Protein AF-A0AAJ0DD98-F1 (afdb_monomer_lite)

Organism: NCBI:txid702011

Secondary structure (DSSP, 8-state):
-------------------------------PPP--PPPEE-HHHHHHHHS---SSS------TTS--SEE-BTTBTTS--EEEE-TTT-TTHHHH-EEEESSSGGGSTT---THHHHHHHTTS-HHHHHHHHHHTTSS-SSS-----------SSPPP-PPPEEEEEEEEETTTEEEEEEEEEEEEEEEEEEPTT-HHHHHHHHHHHHHGGGGS------TTS---S-S-EEEEEEEE-HHHHHHH-S--PPPPP----------------------------------------

pLDDT: mean 70.61, std 20.69, range [29.28, 97.62]

Radius of gyration: 26.73 Å; chains: 1; bounding box: 67×70×88 Å

Sequence (296 aa):
MPRLKGKQRTNQSKKTTSDSNKEISGASEPAPPPVHHAPAYSLEEIQGYFWPDDNDARKPVSNPAQPKALHDSADRPGQLAYVLLYQGANPSWEPTQTIYATTSWELLPGIPDRRQYDGVMEGLSTEAIEKFATAARNDFVQNIRTASPNPFVPRNQPKQHKGVAVFTQRSDKKDGCFFVFDGRYEIRGVTVLSTKDETLYRTVEEEWAREGRLGAKTTLDDDTAGGPCLPWAVVKFRRDEAAQKKHGNPKVEKQPDSESDGTGETEDSVETGIAVSGLRHGLLSGSLNSKVICLI

Foldseek 3Di:
DDDDDDDDDDDDDDDDDDDDDDDDDDPDDPDPPPPPDFDWAAPVLVQCLQEVPPVDPPPPPPPPPADAQFDHGPVGPQAGAAGEAEVLLALCCVPFVKDKALPSCSNPPLDPDCVVVVVVVVVQDPVNLLVCLVPVPPDPDPDDDDDDPDFPDRPDDTDFDQFYWYWYWDADPPPGITTGTPATKDWPDKGKAALPDPVVVVVVCVSSCVVCPVVDPPPVPSVVSNRSNGIMMITGIDGDVVSCVVPPDRPRDDDDPPVPVPPPPPDPDDDDDDDDDDDDPDPPPPPPPVPPSSSD

Structure (mmCIF, N/CA/C/O backbone):
data_AF-A0AAJ0DD98-F1
#
_entry.id   AF-A0AAJ0DD98-F1
#
loop_
_atom_site.group_PDB
_atom_site.id
_atom_site.type_symbol
_atom_site.label_atom_id
_atom_site.label_alt_id
_atom_site.label_comp_id
_atom_site.label_asym_id
_atom_site.label_entity_id
_atom_site.label_seq_id
_atom_site.pdbx_PDB_ins_code
_atom_site.Cartn_x
_atom_site.Cartn_y
_atom_site.Cartn_z
_atom_site.occupancy
_atom_site.B_iso_or_equiv
_atom_site.auth_seq_id
_atom_site.auth_comp_id
_atom_site.auth_asym_id
_atom_site.auth_atom_id
_atom_site.pdbx_PDB_model_num
ATOM 1 N N . MET A 1 1 ? 14.313 37.232 -41.199 1.00 49.69 1 MET A N 1
ATOM 2 C CA . MET A 1 1 ? 13.984 37.666 -39.822 1.00 49.69 1 MET A CA 1
ATOM 3 C C . MET A 1 1 ? 12.650 38.417 -39.817 1.00 49.69 1 MET A C 1
ATOM 5 O O . MET A 1 1 ? 12.664 39.618 -40.059 1.00 49.69 1 MET A O 1
ATOM 9 N N . PRO A 1 2 ? 11.500 37.762 -39.573 1.00 51.28 2 PRO A N 1
ATOM 10 C CA . PRO A 1 2 ? 10.254 38.463 -39.282 1.00 51.28 2 PRO A CA 1
ATOM 11 C C . PRO A 1 2 ? 9.900 38.360 -37.791 1.00 51.28 2 PRO A C 1
ATOM 13 O O . PRO A 1 2 ? 9.778 37.275 -37.228 1.00 51.28 2 PRO A O 1
ATOM 16 N N . ARG A 1 3 ? 9.739 39.527 -37.161 1.00 50.81 3 ARG A N 1
ATOM 17 C CA . ARG A 1 3 ? 9.202 39.709 -35.807 1.00 50.81 3 ARG A CA 1
ATOM 18 C C . ARG A 1 3 ? 7.680 39.557 -35.842 1.00 50.81 3 ARG A C 1
ATOM 20 O O . ARG A 1 3 ? 7.018 40.346 -36.511 1.00 50.81 3 ARG A O 1
ATOM 27 N N . LEU A 1 4 ? 7.128 38.633 -35.058 1.00 54.28 4 LEU A N 1
ATOM 28 C CA . LEU A 1 4 ? 5.693 38.578 -34.772 1.00 54.28 4 LEU A CA 1
ATOM 29 C C . LEU A 1 4 ? 5.420 39.179 -33.389 1.00 54.28 4 LEU A C 1
ATOM 31 O O . LEU A 1 4 ? 5.809 38.634 -32.360 1.00 54.28 4 LEU A O 1
ATOM 35 N N . LYS A 1 5 ? 4.763 40.344 -33.392 1.00 67.69 5 LYS A N 1
ATOM 36 C CA . LYS A 1 5 ? 4.131 40.970 -32.226 1.00 67.69 5 LYS A CA 1
ATOM 37 C C . LYS A 1 5 ? 2.721 40.385 -32.072 1.00 67.69 5 LYS A C 1
ATOM 39 O O . LYS A 1 5 ? 1.950 40.428 -33.026 1.00 67.69 5 LYS A O 1
ATOM 44 N N . GLY A 1 6 ? 2.352 39.933 -30.876 1.00 48.56 6 GLY A N 1
ATOM 45 C CA . GLY A 1 6 ? 0.965 39.603 -30.524 1.00 48.56 6 GLY A CA 1
ATOM 46 C C . GLY A 1 6 ? 0.766 39.748 -29.013 1.00 48.56 6 GLY A C 1
ATOM 47 O O . GLY A 1 6 ? 1.286 38.945 -28.258 1.00 48.56 6 GLY A O 1
ATOM 48 N N . LYS A 1 7 ? 0.312 40.910 -28.529 1.00 62.09 7 LYS A N 1
ATOM 49 C CA . LYS A 1 7 ? -1.091 41.325 -28.303 1.00 62.09 7 LYS A CA 1
ATOM 50 C C . LYS A 1 7 ? -1.544 40.974 -26.877 1.00 62.09 7 LYS A C 1
ATOM 52 O O . LYS A 1 7 ? -2.023 39.882 -26.603 1.00 62.09 7 LYS A O 1
ATOM 57 N N . GLN A 1 8 ? -1.358 41.949 -25.984 1.00 53.41 8 GLN A N 1
ATOM 58 C CA . GLN A 1 8 ? -1.891 41.965 -24.623 1.00 53.41 8 GLN A CA 1
ATOM 59 C C . GLN A 1 8 ? -3.424 41.910 -24.654 1.00 53.41 8 GLN A C 1
ATOM 61 O O . GLN A 1 8 ? -4.058 42.621 -25.436 1.00 53.41 8 GLN A O 1
ATOM 66 N N . ARG A 1 9 ? -4.016 41.088 -23.784 1.00 55.72 9 ARG A N 1
ATOM 67 C CA . ARG A 1 9 ? -5.450 41.102 -23.484 1.00 55.72 9 ARG A CA 1
ATOM 68 C C . ARG A 1 9 ? -5.648 41.527 -22.033 1.00 55.72 9 ARG A C 1
ATOM 70 O O . ARG A 1 9 ? -5.382 40.771 -21.108 1.00 55.72 9 ARG A O 1
ATOM 77 N N . THR A 1 10 ? -6.116 42.759 -21.890 1.00 55.19 10 THR A N 1
ATOM 78 C CA . THR A 1 10 ? -6.624 43.381 -20.669 1.00 55.19 10 THR A CA 1
ATOM 79 C C . THR A 1 10 ? -8.107 43.035 -20.537 1.00 55.19 10 THR A C 1
ATOM 81 O O . THR A 1 10 ? -8.878 43.405 -21.415 1.00 55.19 10 THR A O 1
ATOM 84 N N . ASN A 1 11 ? -8.515 42.377 -19.452 1.00 53.41 11 ASN A N 1
ATOM 85 C CA . ASN A 1 11 ? -9.919 42.263 -19.033 1.00 53.41 11 ASN A CA 1
ATOM 86 C C . ASN A 1 11 ? -9.969 42.737 -17.571 1.00 53.41 11 ASN A C 1
ATOM 88 O O . ASN A 1 11 ? -9.541 42.020 -16.676 1.00 53.41 11 ASN A O 1
ATOM 92 N N . GLN A 1 12 ? -10.114 44.041 -17.334 1.00 47.38 12 GLN A N 1
ATOM 93 C CA . GLN A 1 12 ? -11.376 44.719 -17.004 1.00 47.38 12 GLN A CA 1
ATOM 94 C C . GLN A 1 12 ? -12.153 44.086 -15.840 1.00 47.38 12 GLN A C 1
ATOM 96 O O . GLN A 1 12 ? -12.941 43.158 -16.014 1.00 47.38 12 GLN A O 1
ATOM 101 N N . SER A 1 13 ? -11.956 44.700 -14.669 1.00 49.91 13 SER A N 1
ATOM 102 C CA . SER A 1 13 ? -12.873 44.728 -13.532 1.00 49.91 13 SER A CA 1
ATOM 103 C C . SER A 1 13 ? -14.308 44.992 -13.972 1.00 49.91 13 SER A C 1
ATOM 105 O O . SER A 1 13 ? -14.577 45.989 -14.645 1.00 49.91 13 SER A O 1
ATOM 107 N N . LYS A 1 14 ? -15.246 44.174 -13.491 1.00 63.88 14 LYS A N 1
ATOM 108 C CA . LYS A 1 14 ? -16.663 44.532 -13.463 1.00 63.88 14 LYS A CA 1
ATOM 109 C C . LYS A 1 14 ? -17.139 44.577 -12.015 1.00 63.88 14 LYS A C 1
ATOM 111 O O . LYS A 1 14 ? -17.241 43.566 -11.334 1.00 63.88 14 LYS A O 1
ATOM 116 N N . LYS A 1 15 ? -17.348 45.816 -11.581 1.00 58.25 15 LYS A N 1
ATOM 117 C CA . LYS A 1 15 ? -17.990 46.270 -10.351 1.00 58.25 15 LYS A CA 1
ATOM 118 C C . LYS A 1 15 ? -19.508 46.216 -10.561 1.00 58.25 15 LYS A C 1
ATOM 120 O O . LYS A 1 15 ? -19.994 46.832 -11.504 1.00 58.25 15 LYS A O 1
ATOM 125 N N . THR A 1 16 ? -20.224 45.523 -9.684 1.00 49.72 16 THR A N 1
ATOM 126 C CA . THR A 1 16 ? -21.690 45.589 -9.503 1.00 49.72 16 THR A CA 1
ATOM 127 C C . THR A 1 16 ? -21.938 45.396 -8.008 1.00 49.72 16 THR A C 1
ATOM 129 O O . THR A 1 16 ? -21.633 44.331 -7.485 1.00 49.72 16 THR A O 1
ATOM 132 N N . THR A 1 17 ? -22.057 46.477 -7.239 1.00 48.47 17 THR A N 1
ATOM 133 C CA . THR A 1 17 ? -23.296 47.199 -6.880 1.00 48.47 17 THR A CA 1
ATOM 134 C C . THR A 1 17 ? -24.240 46.362 -6.020 1.00 48.47 17 THR A C 1
ATOM 136 O O . THR A 1 17 ? -24.850 45.403 -6.480 1.00 48.47 17 THR A O 1
ATOM 139 N N . SER A 1 18 ? -24.293 46.800 -4.768 1.00 58.47 18 SER A N 1
ATOM 140 C CA . SER A 1 18 ? -25.259 46.579 -3.703 1.00 58.47 18 SER A CA 1
ATOM 141 C C . SER A 1 18 ? -26.713 46.607 -4.175 1.00 58.47 18 SER A C 1
ATOM 143 O O . SER A 1 18 ? -27.061 47.442 -5.002 1.00 58.47 18 SER A O 1
ATOM 145 N N . ASP A 1 19 ? -27.564 45.746 -3.617 1.00 49.16 19 ASP A N 1
ATOM 146 C CA . ASP A 1 19 ? -28.628 46.184 -2.705 1.00 49.16 19 ASP A CA 1
ATOM 147 C C . ASP A 1 19 ? -29.530 45.022 -2.264 1.00 49.16 19 ASP A C 1
ATOM 149 O O . ASP A 1 19 ? -29.901 44.152 -3.045 1.00 49.16 19 ASP A O 1
ATOM 153 N N . SER A 1 20 ? -29.932 45.113 -0.994 1.00 57.19 20 SER A N 1
ATOM 154 C CA . SER A 1 20 ? -31.171 44.577 -0.421 1.00 57.19 20 SER A CA 1
ATOM 155 C C . SER A 1 20 ? -31.361 43.057 -0.382 1.00 57.19 20 SER A C 1
ATOM 157 O O . SER A 1 20 ? -31.920 42.464 -1.300 1.00 57.19 20 SER A O 1
ATOM 159 N N . ASN A 1 21 ? -31.087 42.443 0.777 1.00 54.19 21 ASN A N 1
ATOM 160 C CA . ASN A 1 21 ? -31.918 41.318 1.205 1.00 54.19 21 ASN A CA 1
ATOM 161 C C . ASN A 1 21 ? -32.048 41.213 2.735 1.00 54.19 21 ASN A C 1
ATOM 163 O O . ASN A 1 21 ? -31.165 40.719 3.425 1.00 54.19 21 ASN A O 1
ATOM 167 N N . LYS A 1 22 ? -33.174 41.750 3.218 1.00 59.81 22 LYS A N 1
ATOM 168 C CA . LYS A 1 22 ? -34.104 41.170 4.197 1.00 59.81 22 LYS A CA 1
ATOM 169 C C . LYS A 1 22 ? -33.492 40.272 5.285 1.00 59.81 22 LYS A C 1
ATOM 171 O O . LYS A 1 22 ? -33.183 39.109 5.038 1.00 59.81 22 LYS A O 1
ATOM 176 N N . GLU A 1 23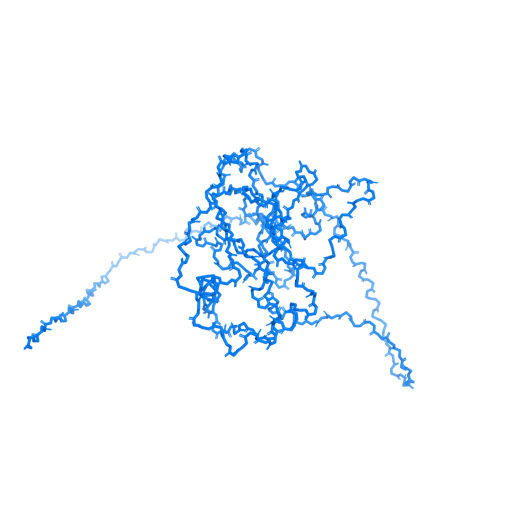 ? -33.455 40.805 6.507 1.00 55.62 23 GLU A N 1
ATOM 177 C CA . GLU A 1 23 ? -33.336 40.048 7.758 1.00 55.62 23 GLU A CA 1
ATOM 178 C C . GLU A 1 23 ? -34.348 38.891 7.774 1.00 55.62 23 GLU A C 1
ATOM 180 O O . GLU A 1 23 ? -35.550 39.086 7.970 1.00 55.62 23 GLU A O 1
ATOM 185 N N . ILE A 1 24 ? -33.856 37.674 7.540 1.00 59.34 24 ILE A N 1
ATOM 186 C CA . ILE A 1 24 ? -34.558 36.441 7.881 1.00 59.34 24 ILE A CA 1
ATOM 187 C C . ILE A 1 24 ? -34.058 36.045 9.264 1.00 59.34 24 ILE A C 1
ATOM 189 O O . ILE A 1 24 ? -32.947 35.553 9.449 1.00 59.34 24 ILE A O 1
ATOM 193 N N . SER A 1 25 ? -34.915 36.321 10.235 1.00 54.69 25 SER A N 1
ATOM 194 C CA . SER A 1 25 ? -34.864 35.846 11.607 1.00 54.69 25 SER A CA 1
ATOM 195 C C . SER A 1 25 ? -34.533 34.351 11.705 1.00 54.69 25 SER A C 1
ATOM 197 O O . SER A 1 25 ? -35.333 33.509 11.303 1.00 54.69 25 SER A O 1
ATOM 199 N N . GLY A 1 26 ? -33.383 34.045 12.307 1.00 56.12 26 GLY A N 1
ATOM 200 C CA . GLY A 1 26 ? -33.249 33.024 13.351 1.00 56.12 26 GLY A CA 1
ATOM 201 C C . GLY A 1 26 ? -33.715 31.600 13.047 1.00 56.12 26 GLY A C 1
ATOM 202 O O . GLY A 1 26 ? -34.270 30.961 13.936 1.00 56.12 26 GLY A O 1
ATOM 203 N N . ALA A 1 27 ? -33.478 31.072 11.845 1.00 60.69 27 ALA A N 1
ATOM 204 C CA . ALA A 1 27 ? -33.436 29.622 11.682 1.00 60.69 27 ALA A CA 1
ATOM 205 C C . ALA A 1 27 ? -32.089 29.148 12.239 1.00 60.69 27 ALA A C 1
ATOM 207 O O . ALA A 1 27 ? -31.051 29.373 11.621 1.00 60.69 27 ALA A O 1
ATOM 208 N N . SER A 1 28 ? -32.107 28.566 13.440 1.00 71.06 28 SER A N 1
ATOM 209 C CA . SER A 1 28 ? -30.956 27.885 14.033 1.00 71.06 28 SER A CA 1
ATOM 210 C C . SER A 1 28 ? -30.361 26.940 12.995 1.00 71.06 28 SER A C 1
ATOM 212 O O . SER A 1 28 ? -31.034 25.992 12.578 1.00 71.06 28 SER A O 1
ATOM 214 N N . GLU A 1 29 ? -29.143 27.243 12.548 1.00 75.94 29 GLU A N 1
ATOM 215 C CA . GLU A 1 29 ? -28.384 26.407 11.627 1.00 75.94 29 GLU A CA 1
ATOM 216 C C . GLU A 1 29 ? -28.404 24.976 12.182 1.00 75.94 29 GLU A C 1
ATOM 218 O O . GLU A 1 29 ? -28.016 24.773 13.339 1.00 75.94 29 GLU A O 1
ATOM 223 N N . PRO A 1 30 ? -28.971 24.001 11.446 1.00 78.81 30 PRO A N 1
ATOM 224 C CA . PRO A 1 30 ? -29.063 22.638 11.936 1.00 78.81 30 PRO A CA 1
ATOM 225 C C . PRO A 1 30 ? -27.646 22.177 12.245 1.00 78.81 30 PRO A C 1
ATOM 227 O O . PRO A 1 30 ? -26.774 22.256 11.378 1.00 78.81 30 PRO A O 1
ATOM 230 N N . ALA A 1 31 ? -27.423 21.756 13.495 1.00 81.56 31 ALA A N 1
ATOM 231 C CA . ALA A 1 31 ? -26.121 21.293 13.948 1.00 81.56 31 ALA A CA 1
ATOM 232 C C . ALA A 1 31 ? -25.547 20.333 12.893 1.00 81.56 31 ALA A C 1
ATOM 234 O O . ALA A 1 31 ? -26.287 19.452 12.430 1.00 81.56 31 ALA A O 1
ATOM 235 N N . PRO A 1 32 ? -24.284 20.525 12.464 1.00 82.50 32 PRO A N 1
ATOM 236 C CA . PRO A 1 32 ? -23.698 19.698 11.426 1.00 82.50 32 PRO A CA 1
ATOM 237 C C . PRO A 1 32 ? -23.880 18.230 11.824 1.00 82.50 32 PRO A C 1
ATOM 239 O O . PRO A 1 32 ? -23.673 17.894 12.996 1.00 82.50 32 PRO A O 1
ATOM 242 N N . PRO A 1 33 ? -24.328 17.366 10.894 1.00 80.00 33 PRO A N 1
ATOM 243 C CA . PRO A 1 33 ? -24.577 15.970 11.211 1.00 80.00 33 PRO A CA 1
ATOM 244 C C . PRO A 1 33 ? -23.316 15.376 11.851 1.00 80.00 33 PRO A C 1
ATOM 246 O O . PRO A 1 33 ? -22.212 15.697 11.395 1.00 80.00 33 PRO A O 1
ATOM 249 N N . PRO A 1 34 ? -23.456 14.552 12.908 1.00 80.00 34 PRO A N 1
ATOM 250 C CA . PRO A 1 34 ? -22.314 13.952 13.578 1.00 80.00 34 PRO A CA 1
ATOM 251 C C . PRO A 1 34 ? -21.442 13.269 12.529 1.00 80.00 34 PRO A C 1
ATOM 253 O O . PRO A 1 34 ? -21.900 12.400 11.783 1.00 80.00 34 PRO A O 1
ATOM 256 N N . VAL A 1 35 ? -20.195 13.724 12.424 1.00 78.19 35 VAL A N 1
ATOM 257 C CA . VAL A 1 35 ? -19.233 13.166 11.482 1.00 78.19 35 VAL A CA 1
ATOM 258 C C . VAL A 1 35 ? -18.970 11.745 11.954 1.00 78.19 35 VAL A C 1
ATOM 260 O O . VAL A 1 35 ? -18.322 11.528 12.974 1.00 78.19 35 VAL A O 1
ATOM 263 N N . HIS A 1 36 ? -19.529 10.761 11.253 1.00 71.81 36 HIS A N 1
ATOM 264 C CA . HIS A 1 36 ? -19.216 9.363 11.509 1.00 71.81 36 HIS A CA 1
ATOM 265 C C . HIS A 1 36 ? -17.754 9.143 11.129 1.00 71.81 36 HIS A C 1
ATOM 267 O O . HIS A 1 36 ? -17.421 8.929 9.963 1.00 71.81 36 HIS A O 1
ATOM 273 N N . HIS A 1 37 ? -16.870 9.266 12.116 1.00 80.38 37 HIS A N 1
ATOM 274 C CA . HIS A 1 37 ? -15.463 8.970 11.942 1.00 80.38 37 HIS A CA 1
ATOM 275 C C . HIS A 1 37 ? -15.335 7.497 11.560 1.00 80.38 37 HIS A C 1
ATOM 277 O O . HIS A 1 37 ? -15.886 6.615 12.223 1.00 80.38 37 HIS A O 1
ATOM 283 N N . ALA A 1 38 ? -14.651 7.241 10.447 1.00 87.31 38 ALA A N 1
ATOM 284 C CA . ALA A 1 38 ? -14.309 5.884 10.068 1.00 87.31 38 ALA A CA 1
ATOM 285 C C . ALA A 1 38 ? -13.506 5.236 11.213 1.00 87.31 38 ALA A C 1
ATOM 287 O O . ALA A 1 38 ? -12.710 5.930 11.852 1.00 87.31 38 ALA A O 1
ATOM 288 N N . PRO A 1 39 ? -13.721 3.940 11.490 1.00 93.19 39 PRO A N 1
ATOM 289 C CA . PRO A 1 39 ? -12.992 3.245 12.540 1.00 93.19 39 PRO A CA 1
ATOM 290 C C . PRO A 1 39 ? -11.481 3.355 12.298 1.00 93.19 39 PRO A C 1
ATOM 292 O O . PRO A 1 39 ? -11.003 3.139 11.180 1.00 93.19 39 PRO A O 1
ATOM 295 N N . ALA A 1 40 ? -10.766 3.731 13.354 1.00 94.06 40 ALA A N 1
ATOM 296 C CA . ALA A 1 40 ? -9.315 3.718 13.423 1.00 94.06 40 ALA A CA 1
ATOM 297 C C . ALA A 1 40 ? -8.845 2.340 13.900 1.00 94.06 40 ALA A C 1
ATOM 299 O O . ALA A 1 40 ? -9.481 1.758 14.783 1.00 94.06 40 ALA A O 1
ATOM 300 N N . TYR A 1 41 ? -7.755 1.855 13.310 1.00 95.00 41 TYR A N 1
ATOM 301 C CA . TYR A 1 41 ? -7.153 0.556 13.589 1.00 95.00 41 TYR A CA 1
ATOM 302 C C . TYR A 1 41 ? -5.661 0.699 13.903 1.00 95.00 41 TYR A C 1
ATOM 304 O O . TYR A 1 41 ? -4.972 1.505 13.265 1.00 95.00 41 TYR A O 1
ATOM 312 N N . SER A 1 42 ? -5.148 -0.102 14.833 1.00 93.38 42 SER A N 1
ATOM 313 C CA . SER A 1 42 ? -3.707 -0.265 15.038 1.00 93.38 42 SER A CA 1
ATOM 314 C C . SER A 1 42 ? -3.090 -1.149 13.945 1.00 93.38 42 SER A C 1
ATOM 316 O O . SER A 1 42 ? -3.787 -1.833 13.185 1.00 93.38 42 SER A O 1
ATOM 318 N N . LEU A 1 43 ? -1.758 -1.133 13.841 1.00 92.50 43 LEU A N 1
ATOM 319 C CA . LEU A 1 43 ? -1.054 -2.051 12.948 1.00 92.50 43 LEU A CA 1
ATOM 320 C C . LEU A 1 43 ? -1.243 -3.509 13.395 1.00 92.50 43 LEU A C 1
ATOM 322 O O . LEU A 1 43 ? -1.477 -4.363 12.538 1.00 92.50 43 LEU A O 1
ATOM 326 N N . GLU A 1 44 ? -1.177 -3.787 14.703 1.00 90.94 44 GLU A N 1
ATOM 327 C CA . GLU A 1 44 ? -1.370 -5.142 15.233 1.00 90.94 44 GLU A CA 1
ATOM 328 C C . GLU A 1 44 ? -2.785 -5.654 14.966 1.00 90.94 44 GLU A C 1
ATOM 330 O O . GLU A 1 44 ? -2.954 -6.807 14.582 1.00 90.94 44 GLU A O 1
ATOM 335 N N . GLU A 1 45 ? -3.798 -4.799 15.107 1.00 93.12 45 GLU A N 1
ATOM 336 C CA . GLU A 1 45 ? -5.191 -5.147 14.829 1.00 93.12 45 GLU A CA 1
ATOM 337 C C . GLU A 1 45 ? -5.386 -5.549 13.359 1.00 93.12 45 GLU A C 1
ATOM 339 O O . GLU A 1 45 ? -5.966 -6.595 13.056 1.00 93.12 45 GLU A O 1
ATOM 344 N N . ILE A 1 46 ? -4.849 -4.755 12.422 1.00 94.44 46 ILE A N 1
ATOM 345 C CA . ILE A 1 46 ? -4.903 -5.085 10.990 1.00 94.44 46 ILE A CA 1
ATOM 346 C C . ILE A 1 46 ? -4.169 -6.402 10.720 1.00 94.44 46 ILE A C 1
ATOM 348 O O . ILE A 1 46 ? -4.697 -7.261 10.010 1.00 94.44 46 ILE A O 1
ATOM 352 N N . GLN A 1 47 ? -2.972 -6.577 11.282 1.00 91.94 47 GLN A N 1
ATOM 353 C CA . GLN A 1 47 ? -2.191 -7.801 11.114 1.00 91.94 47 GLN A CA 1
ATOM 354 C C . GLN A 1 47 ? -2.939 -9.019 11.657 1.00 91.94 47 GLN A C 1
ATOM 356 O O . GLN A 1 47 ? -3.093 -9.988 10.920 1.00 91.94 47 GLN A O 1
ATOM 361 N N . GLY A 1 48 ? -3.486 -8.947 12.872 1.00 91.19 48 GLY A N 1
ATOM 362 C CA . GLY A 1 48 ? -4.269 -10.022 13.481 1.00 91.19 48 GLY A CA 1
ATOM 363 C C . GLY A 1 48 ? -5.536 -10.369 12.696 1.00 91.19 48 GLY A C 1
ATOM 364 O O . GLY A 1 48 ? -5.955 -11.521 12.680 1.00 91.19 48 GLY A O 1
ATOM 365 N N . TYR A 1 49 ? -6.125 -9.415 11.969 1.00 93.62 49 TYR A N 1
ATOM 366 C CA . TYR A 1 49 ? -7.258 -9.699 11.086 1.00 93.62 49 TYR A CA 1
ATOM 367 C C . TYR A 1 49 ? -6.863 -10.489 9.825 1.00 93.62 49 TYR A C 1
ATOM 369 O O . TYR A 1 49 ? -7.601 -11.378 9.396 1.00 93.62 49 TYR A O 1
ATOM 377 N N . PHE A 1 50 ? -5.732 -10.161 9.189 1.00 92.75 50 PHE A N 1
ATOM 378 C CA . PHE A 1 50 ? -5.279 -10.842 7.963 1.00 92.75 50 PHE A CA 1
ATOM 379 C C . PHE A 1 50 ? -4.444 -12.098 8.230 1.00 92.75 50 PHE A C 1
ATOM 381 O O . PHE A 1 50 ? -4.352 -12.967 7.360 1.00 92.75 50 PHE A O 1
ATOM 388 N N . TRP A 1 51 ? -3.885 -12.192 9.429 1.00 90.25 51 TRP A N 1
ATOM 389 C CA . TRP A 1 51 ? -3.135 -13.312 9.972 1.00 90.25 51 TRP A CA 1
ATOM 390 C C . TRP A 1 51 ? -3.714 -13.649 11.346 1.00 90.25 51 TRP A C 1
ATOM 392 O O . TRP A 1 51 ? -3.044 -13.411 12.352 1.00 90.25 51 TRP A O 1
ATOM 402 N N . PRO A 1 52 ? -4.967 -14.150 11.409 1.00 86.94 52 PRO A N 1
ATOM 403 C CA . PRO A 1 52 ? -5.492 -14.658 12.665 1.00 86.94 52 PRO A CA 1
ATOM 404 C C . PRO A 1 52 ? -4.502 -15.711 13.141 1.00 86.94 52 PRO A C 1
ATOM 406 O O . PRO A 1 52 ? -4.106 -16.565 12.347 1.00 86.94 52 PRO A O 1
ATOM 409 N N . ASP A 1 53 ? -4.035 -15.560 14.379 1.00 71.69 53 ASP A N 1
ATOM 410 C CA . ASP A 1 53 ? -3.088 -16.457 15.032 1.00 71.69 53 ASP A CA 1
ATOM 411 C C . ASP A 1 53 ? -3.698 -17.868 15.085 1.00 71.69 53 ASP A C 1
ATOM 413 O O . ASP A 1 53 ? -4.227 -18.313 16.101 1.00 71.69 53 ASP A O 1
ATOM 417 N N . ASP A 1 54 ? -3.644 -18.592 13.971 1.00 54.97 54 ASP A N 1
ATOM 418 C CA . ASP A 1 54 ? -3.697 -20.033 14.004 1.00 54.97 54 ASP A CA 1
ATOM 419 C C . ASP A 1 54 ? -2.422 -20.454 14.724 1.00 54.97 54 ASP A C 1
ATOM 421 O O . ASP A 1 54 ? -1.324 -19.979 14.435 1.00 54.97 54 ASP A O 1
ATOM 425 N N . ASN A 1 55 ? -2.614 -21.325 15.705 1.00 54.03 55 ASN A N 1
ATOM 426 C CA . ASN A 1 55 ? -1.676 -21.887 16.676 1.00 54.03 55 ASN A CA 1
ATOM 427 C C . ASN A 1 55 ? -0.431 -22.582 16.061 1.00 54.03 55 ASN A C 1
ATOM 429 O O . ASN A 1 55 ? 0.254 -23.364 16.718 1.00 54.03 55 ASN A O 1
ATOM 433 N N . ASP A 1 56 ? -0.158 -22.347 14.781 1.00 53.06 56 ASP A N 1
ATOM 434 C CA . ASP A 1 56 ? 0.968 -22.847 14.030 1.00 53.06 56 ASP A CA 1
ATOM 435 C C . ASP A 1 56 ? 2.199 -21.974 14.267 1.00 53.06 56 ASP A C 1
ATOM 437 O O . ASP A 1 56 ? 2.182 -20.748 14.167 1.00 53.06 56 ASP A O 1
ATOM 441 N N . ALA A 1 57 ? 3.323 -22.644 14.506 1.00 56.34 57 ALA A N 1
ATOM 442 C CA . ALA A 1 57 ? 4.668 -22.107 14.706 1.00 56.34 57 ALA A CA 1
ATOM 443 C C . ALA A 1 57 ? 5.247 -21.313 13.505 1.00 56.34 57 ALA A C 1
ATOM 445 O O . ALA A 1 57 ? 6.461 -21.227 13.329 1.00 56.34 57 ALA A O 1
ATOM 446 N N . ARG A 1 58 ? 4.389 -20.755 12.648 1.00 55.72 58 ARG A N 1
ATOM 447 C CA . ARG A 1 58 ? 4.699 -19.956 11.465 1.00 55.72 58 ARG A CA 1
ATOM 448 C C . ARG A 1 58 ? 4.154 -18.537 11.592 1.00 55.72 58 ARG A C 1
ATOM 450 O O . ARG A 1 58 ? 3.722 -17.978 10.587 1.00 55.72 58 ARG A O 1
ATOM 457 N N . LYS A 1 59 ? 4.209 -17.922 12.783 1.00 55.81 59 LYS A N 1
ATOM 458 C CA . LYS A 1 59 ? 4.160 -16.454 12.828 1.00 55.81 59 LYS A CA 1
ATOM 459 C C . LYS A 1 59 ? 5.249 -15.967 11.874 1.00 55.81 59 LYS A C 1
ATOM 461 O O . LYS A 1 59 ? 6.411 -16.342 12.077 1.00 55.81 59 LYS A O 1
ATOM 466 N N . PRO A 1 60 ? 4.914 -15.231 10.801 1.00 52.12 60 PRO A N 1
ATOM 467 C CA . PRO A 1 60 ? 5.943 -14.663 9.964 1.00 52.12 60 PRO A CA 1
ATOM 468 C C . PRO A 1 60 ? 6.822 -13.836 10.893 1.00 52.12 60 PRO A C 1
ATOM 470 O O . PRO A 1 60 ? 6.358 -12.909 11.555 1.00 52.12 60 PRO A O 1
ATOM 473 N N . VAL A 1 61 ? 8.103 -14.196 10.966 1.00 49.72 61 VAL A N 1
ATOM 474 C CA . VAL A 1 61 ? 9.152 -13.379 11.585 1.00 49.72 61 VAL A CA 1
ATOM 475 C C . VAL A 1 61 ? 9.392 -12.182 10.659 1.00 49.72 61 VAL A C 1
ATOM 477 O O . VAL A 1 61 ? 10.502 -11.910 10.211 1.00 49.72 61 VAL A O 1
ATOM 480 N N . SER A 1 62 ? 8.323 -11.488 10.265 1.00 52.66 62 SER A N 1
ATOM 481 C CA . SER A 1 62 ? 8.420 -10.162 9.701 1.00 52.66 62 SER A CA 1
ATOM 482 C C . SER A 1 62 ? 8.902 -9.309 10.850 1.00 52.66 62 SER A C 1
ATOM 484 O O . SER A 1 62 ? 8.137 -8.959 11.744 1.00 52.66 62 SER A O 1
ATOM 486 N N . ASN A 1 63 ? 10.210 -9.075 10.854 1.00 55.72 63 ASN A N 1
ATOM 487 C CA . ASN A 1 63 ? 10.853 -8.156 11.762 1.00 55.72 63 ASN A CA 1
ATOM 488 C C . ASN A 1 63 ? 10.018 -6.859 11.745 1.00 55.72 63 ASN A C 1
ATOM 490 O O . ASN A 1 63 ? 9.963 -6.217 10.689 1.00 55.72 63 ASN A O 1
ATOM 494 N N . PRO A 1 64 ? 9.333 -6.488 12.846 1.00 58.69 64 PRO A N 1
ATOM 495 C CA . PRO A 1 64 ? 8.455 -5.313 12.877 1.00 58.69 64 PRO A CA 1
ATOM 496 C C . PRO A 1 64 ? 9.222 -4.019 12.562 1.00 58.69 64 PRO A C 1
ATOM 498 O O . PRO A 1 64 ? 8.626 -2.981 12.300 1.00 58.69 64 PRO A O 1
ATOM 501 N N . ALA A 1 65 ? 10.554 -4.101 12.537 1.00 58.91 65 ALA A N 1
ATOM 502 C CA . ALA A 1 65 ? 11.475 -3.035 12.201 1.00 58.91 65 ALA A CA 1
ATOM 503 C C . ALA A 1 65 ? 11.348 -2.477 10.772 1.00 58.91 65 ALA A C 1
ATOM 505 O O . ALA A 1 65 ? 11.839 -1.374 10.544 1.00 58.91 65 ALA A O 1
ATOM 506 N N . GLN A 1 66 ? 10.749 -3.191 9.806 1.00 69.81 66 GLN A N 1
ATOM 507 C CA . GLN A 1 66 ? 10.651 -2.685 8.429 1.00 69.81 66 GLN A CA 1
ATOM 508 C C . GLN A 1 66 ? 9.201 -2.447 7.988 1.00 69.81 66 GLN A C 1
ATOM 510 O O . GLN A 1 66 ? 8.480 -3.412 7.717 1.00 69.81 66 GLN A O 1
ATOM 515 N N . PRO A 1 67 ? 8.765 -1.177 7.878 1.00 78.81 67 PRO A N 1
ATOM 516 C CA . PRO A 1 67 ? 7.463 -0.845 7.318 1.00 78.81 67 PRO A CA 1
ATOM 517 C C . PRO A 1 67 ? 7.409 -1.254 5.843 1.00 78.81 67 PRO A C 1
ATOM 519 O O . PRO A 1 67 ? 8.270 -0.890 5.046 1.00 78.81 67 PRO A O 1
ATOM 522 N N . LYS A 1 68 ? 6.377 -2.014 5.480 1.00 88.00 68 LYS A N 1
ATOM 523 C CA . LYS A 1 68 ? 6.086 -2.442 4.105 1.00 88.00 68 LYS A CA 1
ATOM 524 C C . LYS A 1 68 ? 4.695 -1.945 3.737 1.00 88.00 68 LYS A C 1
ATOM 526 O O . LYS A 1 68 ? 3.811 -1.975 4.590 1.00 88.00 68 LYS A O 1
ATOM 531 N N . ALA A 1 69 ? 4.458 -1.515 2.496 1.00 91.12 69 ALA A N 1
ATOM 532 C CA . ALA A 1 69 ? 3.087 -1.208 2.063 1.00 91.12 69 ALA A CA 1
ATOM 533 C C . ALA A 1 69 ? 2.342 -2.458 1.623 1.00 91.12 69 ALA A C 1
ATOM 535 O O . ALA A 1 69 ? 1.147 -2.537 1.862 1.00 91.12 69 ALA A O 1
ATOM 536 N N . LEU A 1 70 ? 3.006 -3.398 0.951 1.00 94.19 70 LEU A N 1
ATOM 537 C CA . LEU A 1 70 ? 2.355 -4.537 0.307 1.00 94.19 70 LEU A CA 1
ATOM 538 C C . LEU A 1 70 ? 2.420 -5.773 1.209 1.00 94.19 70 LEU A C 1
ATOM 540 O O . LEU A 1 70 ? 3.513 -6.220 1.566 1.00 94.19 70 LEU A O 1
ATOM 544 N N . HIS A 1 71 ? 1.254 -6.331 1.540 1.00 93.81 71 HIS A N 1
ATOM 545 C CA . HIS A 1 71 ? 1.126 -7.478 2.441 1.00 93.81 71 HIS A CA 1
ATOM 546 C C . HIS A 1 71 ? 0.202 -8.550 1.869 1.00 93.81 71 HIS A C 1
ATOM 548 O O . HIS A 1 71 ? -0.809 -8.243 1.228 1.00 93.81 71 HIS A O 1
ATOM 554 N N . ASP A 1 72 ? 0.529 -9.811 2.124 1.00 93.12 72 ASP A N 1
ATOM 555 C CA . ASP A 1 72 ? -0.348 -10.956 1.903 1.00 93.12 72 ASP A CA 1
ATOM 556 C C . ASP A 1 72 ? -1.158 -11.290 3.167 1.00 93.12 72 ASP A C 1
ATOM 558 O O . ASP A 1 72 ? -1.178 -10.534 4.140 1.00 93.12 72 ASP A O 1
ATOM 562 N N . SER A 1 73 ? -1.922 -12.377 3.122 1.00 92.75 73 SER A N 1
ATOM 563 C CA . SER A 1 73 ? -2.791 -12.812 4.219 1.00 92.75 73 SER A CA 1
ATOM 564 C C . SER A 1 73 ? -2.820 -14.328 4.333 1.00 92.75 73 SER A C 1
ATOM 566 O O . SER A 1 73 ? -2.556 -15.037 3.360 1.00 92.75 73 SER A O 1
ATOM 568 N N . ALA A 1 74 ? -3.243 -14.832 5.492 1.00 90.81 74 ALA A N 1
ATOM 569 C CA . ALA A 1 74 ? -3.408 -16.263 5.728 1.00 90.81 74 ALA A CA 1
ATOM 570 C C . ALA A 1 74 ? -4.375 -16.918 4.720 1.00 90.81 74 ALA A C 1
ATOM 572 O O . ALA A 1 74 ? -4.146 -18.041 4.275 1.00 90.81 74 ALA A O 1
ATOM 573 N N . ASP A 1 75 ? -5.427 -16.206 4.287 1.00 90.38 75 ASP A N 1
ATOM 574 C CA . ASP A 1 75 ? -6.382 -16.716 3.289 1.00 90.38 75 ASP A CA 1
ATOM 575 C C . ASP A 1 75 ? -5.853 -16.682 1.842 1.00 90.38 75 ASP A C 1
ATOM 577 O O . ASP A 1 75 ? -6.479 -17.249 0.938 1.00 90.38 75 ASP A O 1
ATOM 581 N N . ARG A 1 76 ? -4.735 -15.986 1.600 1.00 88.94 76 ARG A N 1
ATOM 582 C CA . ARG A 1 76 ? -4.133 -15.766 0.279 1.00 88.94 76 ARG A CA 1
ATOM 583 C C . ARG A 1 76 ? -2.599 -15.677 0.372 1.00 88.94 76 ARG A C 1
ATOM 585 O O . ARG A 1 76 ? -2.033 -14.641 0.015 1.00 88.94 76 ARG A O 1
ATOM 592 N N . PRO A 1 77 ? -1.914 -16.751 0.799 1.00 90.38 77 PRO A N 1
ATOM 593 C CA . PRO A 1 77 ? -0.463 -16.729 0.939 1.00 90.38 77 PRO A CA 1
ATOM 594 C C . PRO A 1 77 ? 0.206 -16.454 -0.413 1.00 90.38 77 PRO A C 1
ATOM 596 O O . PRO A 1 77 ? -0.158 -17.057 -1.431 1.00 90.38 77 PRO A O 1
ATOM 599 N N . GLY A 1 78 ? 1.169 -15.529 -0.428 1.00 88.81 78 GLY A N 1
ATOM 600 C CA . GLY A 1 78 ? 1.902 -15.147 -1.639 1.00 88.81 78 GLY A CA 1
ATOM 601 C C . GLY A 1 78 ? 1.098 -14.329 -2.657 1.00 88.81 78 GLY A C 1
ATOM 602 O O . GLY A 1 78 ? 1.496 -14.240 -3.816 1.00 88.81 78 GLY A O 1
ATOM 603 N N . GLN A 1 79 ? -0.041 -13.747 -2.270 1.00 92.62 79 GLN A N 1
ATOM 604 C CA . GLN A 1 79 ? -0.804 -12.825 -3.118 1.00 92.62 79 GLN A CA 1
ATOM 605 C C . GLN A 1 79 ? -1.125 -11.547 -2.354 1.00 92.62 79 GLN A C 1
ATOM 607 O O . GLN A 1 79 ? -1.458 -11.601 -1.173 1.00 92.62 79 GLN A O 1
ATOM 612 N N . LEU A 1 80 ? -1.118 -10.401 -3.045 1.00 94.50 80 LEU A N 1
ATOM 613 C CA . LEU A 1 80 ? -1.448 -9.131 -2.407 1.00 94.50 80 LEU A CA 1
ATOM 614 C C . LEU A 1 80 ? -2.856 -9.169 -1.800 1.00 94.50 80 LEU A C 1
ATOM 616 O O . LEU A 1 80 ? -3.862 -9.374 -2.496 1.00 94.50 80 LEU A O 1
ATOM 620 N N . ALA A 1 81 ? -2.916 -8.938 -0.493 1.00 95.44 81 ALA A N 1
ATOM 621 C CA . ALA A 1 81 ? -4.133 -9.013 0.282 1.00 95.44 81 ALA A CA 1
ATOM 622 C C . ALA A 1 81 ? -4.613 -7.656 0.775 1.00 95.44 81 ALA A C 1
ATOM 624 O O . ALA A 1 81 ? -5.801 -7.334 0.610 1.00 95.44 81 ALA A O 1
ATOM 625 N N . TYR A 1 82 ? -3.690 -6.884 1.341 1.00 96.75 82 TYR A N 1
ATOM 626 C CA . TYR A 1 82 ? -3.931 -5.535 1.813 1.00 96.75 82 TYR A CA 1
ATOM 627 C C . TYR A 1 82 ? -2.717 -4.631 1.595 1.00 96.75 82 TYR A C 1
ATOM 629 O O . TYR A 1 82 ? -1.600 -5.092 1.351 1.00 96.75 82 TYR A O 1
ATOM 637 N N . VAL A 1 83 ? -2.974 -3.328 1.651 1.00 96.50 83 VAL A N 1
ATOM 638 C CA . VAL A 1 83 ? -1.983 -2.271 1.493 1.00 96.50 83 VAL A CA 1
ATOM 639 C C . VAL A 1 83 ? -2.040 -1.324 2.683 1.00 96.50 83 VAL A C 1
AT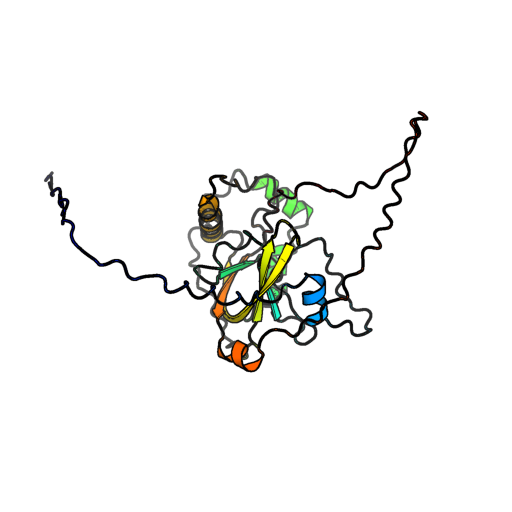OM 641 O O . VAL A 1 83 ? -3.126 -0.893 3.076 1.00 96.50 83 VAL A O 1
ATOM 644 N N . LEU A 1 84 ? -0.871 -0.968 3.210 1.00 95.81 84 LEU A N 1
ATOM 645 C CA . LEU A 1 84 ? -0.696 0.083 4.209 1.00 95.81 84 LEU A CA 1
ATOM 646 C C . LEU A 1 84 ? -0.056 1.314 3.568 1.00 95.81 84 LEU A C 1
ATOM 648 O O . LEU A 1 84 ? 1.069 1.263 3.074 1.00 95.81 84 LEU A O 1
ATOM 652 N N . LEU A 1 85 ? -0.767 2.434 3.586 1.00 94.88 85 LEU A N 1
ATOM 653 C CA . LEU A 1 85 ? -0.283 3.711 3.082 1.00 94.88 85 LEU A CA 1
ATOM 654 C C . LEU A 1 85 ? 0.182 4.567 4.246 1.00 94.88 85 LEU A C 1
ATOM 656 O O . LEU A 1 85 ? -0.631 5.130 4.974 1.00 94.88 85 LEU A O 1
ATOM 660 N N . TYR A 1 86 ? 1.492 4.670 4.411 1.00 92.12 86 TYR A N 1
ATOM 661 C CA . TYR A 1 86 ? 2.085 5.538 5.420 1.00 92.12 86 TYR A CA 1
ATOM 662 C C . TYR A 1 86 ? 1.986 7.006 5.003 1.00 92.12 86 TYR A C 1
ATOM 664 O O . TYR A 1 86 ? 2.071 7.342 3.815 1.00 92.12 86 TYR A O 1
ATOM 672 N N . GLN A 1 87 ? 1.810 7.886 5.985 1.00 90.50 87 GLN A N 1
ATOM 673 C CA . GLN A 1 87 ? 1.634 9.312 5.744 1.00 90.50 87 GLN A CA 1
ATOM 674 C C . GLN A 1 87 ? 2.880 9.888 5.054 1.00 90.50 87 GLN A C 1
ATOM 676 O O . GLN A 1 87 ? 3.988 9.796 5.574 1.00 90.50 87 GLN A O 1
ATOM 681 N N . GLY A 1 88 ? 2.696 10.469 3.865 1.00 85.75 88 GLY A N 1
ATOM 682 C CA . GLY A 1 88 ? 3.781 11.056 3.069 1.00 85.75 88 GLY A CA 1
ATOM 683 C C . GLY A 1 88 ? 4.675 10.058 2.319 1.00 85.75 88 GLY A C 1
ATOM 684 O O . GLY A 1 88 ? 5.565 10.495 1.600 1.00 85.75 88 GLY A O 1
ATOM 685 N N . ALA A 1 89 ? 4.449 8.742 2.432 1.00 85.56 89 ALA A N 1
ATOM 686 C CA . ALA A 1 89 ? 5.257 7.742 1.719 1.00 85.56 89 ALA A CA 1
ATOM 687 C C . ALA A 1 89 ? 4.825 7.538 0.253 1.00 85.56 89 ALA A C 1
ATOM 689 O O . ALA A 1 89 ? 5.612 7.079 -0.568 1.00 85.56 89 ALA A O 1
ATOM 690 N N . ASN A 1 90 ? 3.570 7.863 -0.083 1.00 87.06 90 ASN A N 1
ATOM 691 C CA . ASN A 1 90 ? 2.987 7.644 -1.412 1.00 87.06 90 ASN A CA 1
ATOM 692 C C . ASN A 1 90 ? 2.189 8.877 -1.883 1.00 87.06 90 ASN A C 1
ATOM 694 O O . ASN A 1 90 ? 0.956 8.832 -1.907 1.00 87.06 90 ASN A O 1
ATOM 698 N N . PRO A 1 91 ? 2.855 9.978 -2.280 1.00 87.56 91 PRO A N 1
ATOM 699 C CA . PRO A 1 91 ? 2.184 11.225 -2.683 1.00 87.56 91 PRO A CA 1
ATOM 700 C C . PRO A 1 91 ? 1.273 11.054 -3.915 1.00 87.56 91 PRO A C 1
ATOM 702 O O . PRO A 1 91 ? 0.275 11.754 -4.089 1.00 87.56 91 PRO A O 1
ATOM 705 N N . SER A 1 92 ? 1.568 10.063 -4.758 1.00 89.44 92 SER A N 1
ATOM 706 C CA . SER A 1 92 ? 0.770 9.693 -5.932 1.00 89.44 92 SER A CA 1
ATOM 707 C C . SER A 1 92 ? -0.578 9.039 -5.628 1.00 89.44 92 SER A C 1
ATOM 709 O O . SER A 1 92 ? -1.401 8.909 -6.546 1.00 89.44 92 SER A O 1
ATOM 711 N N . TRP A 1 93 ? -0.810 8.598 -4.388 1.00 93.81 93 TRP A N 1
ATOM 712 C CA . TRP A 1 93 ? -1.996 7.819 -4.044 1.00 93.81 93 TRP A CA 1
ATOM 713 C C . TRP A 1 93 ? -3.289 8.603 -4.277 1.00 93.81 93 TRP A C 1
ATOM 715 O O . TRP A 1 93 ? -4.145 8.156 -5.037 1.00 93.81 93 TRP A O 1
ATOM 725 N N . GLU A 1 94 ? -3.419 9.800 -3.705 1.00 91.38 94 GLU A N 1
ATOM 726 C CA . GLU A 1 94 ? -4.642 10.603 -3.831 1.00 91.38 94 GLU A CA 1
ATOM 727 C C . GLU A 1 94 ? -5.012 10.938 -5.291 1.00 91.38 94 GLU A C 1
ATOM 729 O O . GLU A 1 94 ? -6.151 10.668 -5.685 1.00 91.38 94 GLU A O 1
ATOM 734 N N . PRO A 1 95 ? -4.100 11.477 -6.131 1.00 92.62 95 PRO A N 1
ATOM 735 C CA . PRO A 1 95 ? -4.465 11.881 -7.487 1.00 92.62 95 PRO A CA 1
ATOM 736 C C . PRO A 1 95 ? -4.595 10.713 -8.467 1.00 92.62 95 PRO A C 1
ATOM 738 O O . PRO A 1 95 ? -5.390 10.794 -9.403 1.00 92.62 95 PRO A O 1
ATOM 741 N N . THR A 1 96 ? -3.788 9.659 -8.312 1.00 93.56 96 THR A N 1
ATOM 742 C CA . THR A 1 96 ? -3.638 8.634 -9.362 1.00 93.56 96 THR A CA 1
ATOM 743 C C . THR A 1 96 ? -3.837 7.206 -8.889 1.00 93.56 96 THR A C 1
ATOM 745 O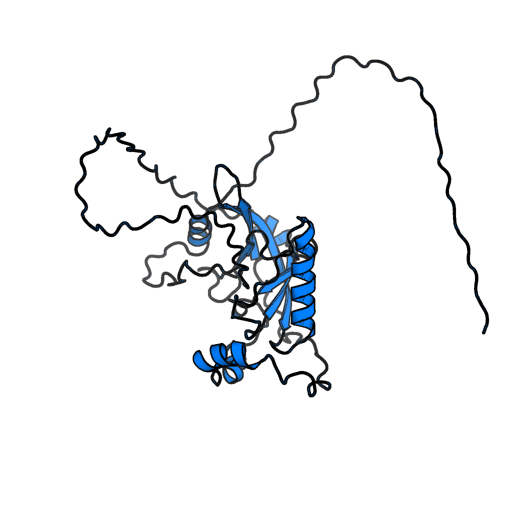 O . THR A 1 96 ? -3.871 6.314 -9.734 1.00 93.56 96 THR A O 1
ATOM 748 N N . GLN A 1 97 ? -3.976 6.979 -7.580 1.00 96.44 97 GLN A N 1
ATOM 749 C CA . GLN A 1 97 ? -4.083 5.641 -6.996 1.00 96.44 97 GLN A CA 1
ATOM 750 C C . GLN A 1 97 ? -2.879 4.772 -7.393 1.00 96.44 97 GLN A C 1
ATOM 752 O O . GLN A 1 97 ? -3.019 3.600 -7.743 1.00 96.44 97 GLN A O 1
ATOM 757 N N . THR A 1 98 ? -1.688 5.379 -7.402 1.00 94.00 98 THR A N 1
ATOM 758 C CA . THR A 1 98 ? -0.432 4.722 -7.777 1.00 94.00 98 THR A CA 1
ATOM 759 C C . THR A 1 98 ? 0.472 4.591 -6.561 1.00 94.00 98 THR A C 1
ATOM 761 O O . THR A 1 98 ? 0.636 5.547 -5.803 1.00 94.00 98 THR A O 1
ATOM 764 N N . ILE A 1 99 ? 1.071 3.413 -6.408 1.00 93.12 99 ILE A N 1
ATOM 765 C CA . ILE A 1 99 ? 2.085 3.109 -5.395 1.00 93.12 99 ILE A CA 1
A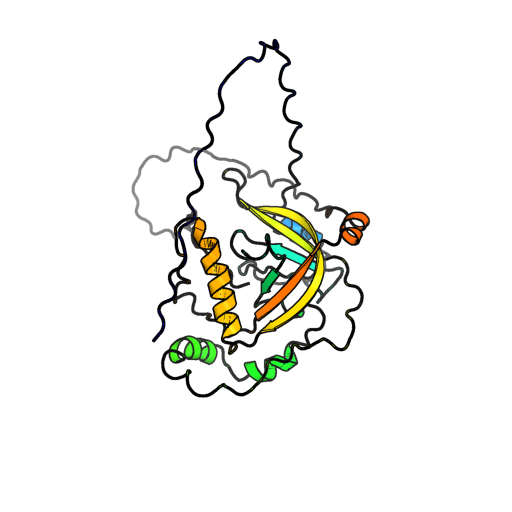TOM 766 C C . ILE A 1 99 ? 3.381 2.752 -6.109 1.00 93.12 99 ILE A C 1
ATOM 768 O O . ILE A 1 99 ? 3.367 2.072 -7.139 1.00 93.12 99 ILE A O 1
ATOM 772 N N . TYR A 1 100 ? 4.487 3.201 -5.532 1.00 90.19 100 TYR A N 1
ATOM 773 C CA . TYR A 1 100 ? 5.835 2.822 -5.924 1.00 90.19 100 TYR A CA 1
ATOM 774 C C . TYR A 1 100 ? 6.391 1.933 -4.810 1.00 90.19 100 TYR A C 1
ATOM 776 O O . TYR A 1 100 ? 6.430 2.368 -3.663 1.00 90.19 100 TYR A O 1
ATOM 784 N N . ALA A 1 101 ? 6.731 0.685 -5.132 1.00 90.38 101 ALA A N 1
ATOM 785 C CA . ALA A 1 101 ? 7.174 -0.306 -4.153 1.00 90.38 101 ALA A CA 1
ATOM 786 C C . ALA A 1 101 ? 8.453 -1.019 -4.615 1.00 90.38 101 ALA A C 1
ATOM 788 O O . ALA A 1 101 ? 8.532 -1.497 -5.741 1.00 90.38 101 ALA A O 1
ATOM 789 N N . THR A 1 102 ? 9.438 -1.131 -3.743 1.00 86.38 102 THR A N 1
ATOM 790 C CA . THR A 1 102 ? 10.713 -1.842 -3.898 1.00 86.38 102 THR A CA 1
ATOM 791 C C . THR A 1 102 ? 10.692 -3.193 -3.189 1.00 86.38 102 THR A C 1
ATOM 793 O O . THR A 1 102 ? 11.435 -4.109 -3.544 1.00 86.38 102 THR A O 1
ATOM 796 N N . THR A 1 103 ? 9.802 -3.348 -2.212 1.00 86.44 103 THR A N 1
ATOM 797 C CA . THR A 1 103 ? 9.614 -4.541 -1.393 1.00 86.44 103 THR A CA 1
ATOM 798 C C . THR A 1 103 ? 8.274 -5.211 -1.677 1.00 86.44 103 THR A C 1
ATOM 800 O O . THR A 1 103 ? 7.302 -4.566 -2.073 1.00 86.44 103 THR A O 1
ATOM 803 N N . SER A 1 104 ? 8.216 -6.531 -1.469 1.00 88.88 104 SER A N 1
ATOM 804 C CA . SER A 1 104 ? 6.986 -7.327 -1.586 1.00 88.88 104 SER A CA 1
ATOM 805 C C . SER A 1 104 ? 6.285 -7.214 -2.953 1.00 88.88 104 SER A C 1
ATOM 807 O O . SER A 1 104 ? 5.085 -7.477 -3.069 1.00 88.88 104 SER A O 1
ATOM 809 N N . TRP A 1 105 ? 7.004 -6.824 -4.012 1.00 89.88 105 TRP A N 1
ATOM 810 C CA . TRP A 1 105 ? 6.447 -6.749 -5.363 1.00 89.88 105 TRP A CA 1
ATOM 811 C C . TRP A 1 105 ? 6.140 -8.145 -5.912 1.00 89.88 105 TRP A C 1
ATOM 813 O O . TRP A 1 105 ? 5.255 -8.284 -6.745 1.00 89.88 105 TRP A O 1
ATOM 823 N N . GLU A 1 106 ? 6.759 -9.199 -5.382 1.00 88.88 106 GLU A N 1
ATOM 824 C CA . GLU A 1 106 ? 6.427 -10.600 -5.661 1.00 88.88 106 GLU A CA 1
ATOM 825 C C . GLU A 1 106 ? 4.965 -10.970 -5.351 1.00 88.88 106 GLU A C 1
ATOM 827 O O . GLU A 1 106 ? 4.444 -11.933 -5.907 1.00 88.88 106 GLU A O 1
ATOM 832 N N . LEU A 1 107 ? 4.281 -10.190 -4.505 1.00 91.88 107 LEU A N 1
ATOM 833 C CA . LEU A 1 107 ? 2.856 -10.363 -4.208 1.00 91.88 107 LEU A CA 1
ATOM 834 C C . LEU A 1 107 ? 1.948 -9.859 -5.339 1.00 91.88 107 LEU A C 1
ATOM 836 O O . LEU A 1 107 ? 0.733 -10.096 -5.326 1.00 91.88 107 LEU A O 1
ATOM 840 N N . LEU A 1 108 ? 2.513 -9.111 -6.289 1.00 92.94 108 LEU A N 1
ATOM 841 C CA . LEU A 1 108 ? 1.782 -8.475 -7.370 1.00 92.94 108 LEU A CA 1
ATOM 842 C C . LEU A 1 108 ? 1.538 -9.450 -8.523 1.00 92.94 108 LEU A C 1
ATOM 844 O O . LEU A 1 108 ? 2.389 -10.267 -8.881 1.00 92.94 108 LEU A O 1
ATOM 848 N N . PRO A 1 109 ? 0.374 -9.349 -9.172 1.00 90.88 109 PRO A N 1
ATOM 849 C CA . PRO A 1 109 ? 0.016 -10.274 -10.223 1.00 90.88 109 PRO A CA 1
ATOM 850 C C . PRO A 1 109 ? 0.795 -10.039 -11.511 1.00 90.88 109 PRO A C 1
ATOM 852 O O . PRO A 1 109 ? 1.073 -8.907 -11.902 1.00 90.88 109 PRO A O 1
ATOM 855 N N . GLY A 1 110 ? 1.079 -11.132 -12.219 1.00 86.00 110 GLY A N 1
ATOM 856 C CA . GLY A 1 110 ? 1.723 -11.089 -13.532 1.00 86.00 110 GLY A CA 1
ATOM 857 C C . GLY A 1 110 ? 3.221 -10.794 -13.491 1.00 86.00 110 GLY A C 1
ATOM 858 O O . GLY A 1 110 ? 3.849 -10.767 -14.548 1.00 86.00 110 GLY A O 1
ATOM 859 N N . ILE A 1 111 ? 3.790 -10.618 -12.301 1.00 84.31 111 ILE A N 1
ATOM 860 C CA . ILE A 1 111 ? 5.227 -10.536 -12.107 1.00 84.31 111 ILE A CA 1
ATOM 861 C C . ILE A 1 111 ? 5.801 -11.965 -12.101 1.00 84.31 111 ILE A C 1
ATOM 863 O O . ILE A 1 111 ? 5.268 -12.829 -11.400 1.00 84.31 111 ILE A O 1
ATOM 867 N N . PRO A 1 112 ? 6.845 -12.256 -12.899 1.00 76.38 112 PRO A N 1
ATOM 868 C CA . PRO A 1 112 ? 7.495 -13.557 -12.850 1.00 76.38 112 PRO A CA 1
ATOM 869 C C . PRO A 1 112 ? 8.185 -13.777 -11.501 1.00 76.38 112 PRO A C 1
ATOM 871 O O . PRO A 1 112 ? 8.620 -12.825 -10.859 1.00 76.38 112 PRO A O 1
ATOM 874 N N . ASP A 1 113 ? 8.292 -15.045 -11.093 1.00 77.56 113 ASP A N 1
ATOM 875 C CA . ASP A 1 113 ? 8.967 -15.441 -9.853 1.00 77.56 113 ASP A CA 1
ATOM 876 C C . ASP A 1 113 ? 10.316 -14.715 -9.722 1.00 77.56 113 ASP A C 1
ATOM 878 O O . ASP A 1 113 ? 11.114 -14.697 -10.666 1.00 77.56 113 ASP A O 1
ATOM 882 N N . ARG A 1 114 ? 10.547 -14.107 -8.552 1.00 70.81 114 ARG A N 1
ATOM 883 C CA . ARG A 1 114 ? 11.707 -13.267 -8.229 1.00 70.81 114 ARG A CA 1
ATOM 884 C C . ARG A 1 114 ? 13.029 -13.943 -8.581 1.00 70.81 114 ARG A C 1
ATOM 886 O O . ARG A 1 114 ? 13.958 -13.264 -9.004 1.00 70.81 114 ARG A O 1
ATOM 893 N N . ARG A 1 115 ? 13.072 -15.277 -8.543 1.00 72.00 115 ARG A N 1
ATOM 894 C CA . ARG A 1 115 ? 14.221 -16.091 -8.967 1.00 72.00 115 ARG A CA 1
ATOM 895 C C . ARG A 1 115 ? 14.715 -15.785 -10.384 1.00 72.00 115 ARG A C 1
ATOM 897 O O . ARG A 1 115 ? 15.897 -15.943 -10.668 1.00 72.00 115 ARG A O 1
ATOM 904 N N . GLN A 1 116 ? 13.840 -15.319 -11.279 1.00 67.56 116 GLN A N 1
ATOM 905 C CA . GLN A 1 116 ? 14.238 -14.880 -12.623 1.00 67.56 116 GLN A CA 1
ATOM 906 C C . GLN A 1 116 ? 15.057 -13.581 -12.610 1.00 67.56 116 GLN A C 1
ATOM 908 O O . GLN A 1 116 ? 15.839 -13.344 -13.526 1.00 67.56 116 GLN A O 1
ATOM 913 N N . TYR A 1 117 ? 14.903 -12.762 -11.571 1.00 65.06 117 TYR A N 1
ATOM 914 C CA . TYR A 1 117 ? 15.694 -11.558 -11.328 1.00 65.06 117 TYR A CA 1
ATOM 915 C C . TYR A 1 117 ? 16.865 -11.812 -10.376 1.00 65.06 117 TYR A C 1
ATOM 917 O O . TYR A 1 117 ? 17.875 -11.115 -10.467 1.00 65.06 117 TYR A O 1
ATOM 925 N N . ASP A 1 118 ? 16.776 -12.831 -9.515 1.00 63.09 118 ASP A N 1
ATOM 926 C CA . ASP A 1 118 ? 17.864 -13.198 -8.605 1.00 63.09 118 ASP A CA 1
ATOM 927 C C . ASP A 1 118 ? 19.124 -13.624 -9.368 1.00 63.09 118 ASP A C 1
ATOM 929 O O . ASP A 1 118 ? 20.211 -13.289 -8.927 1.00 63.09 118 ASP A O 1
ATOM 933 N N . GLY A 1 119 ? 19.031 -14.195 -10.575 1.00 63.16 119 GLY A N 1
ATOM 934 C CA . GLY A 1 119 ? 20.221 -14.453 -11.407 1.00 63.16 119 GLY A CA 1
ATOM 935 C C . GLY A 1 119 ? 21.031 -13.194 -11.777 1.00 63.16 119 GLY A C 1
ATOM 936 O O . GLY A 1 119 ? 22.200 -13.294 -12.143 1.00 63.16 119 GLY A O 1
ATOM 937 N N . VAL A 1 120 ? 20.432 -12.002 -11.664 1.00 57.03 120 VAL A N 1
ATOM 938 C CA . VAL A 1 120 ? 21.105 -10.702 -11.837 1.00 57.03 120 VAL A CA 1
ATOM 939 C C . VAL A 1 120 ? 21.598 -10.138 -10.493 1.00 57.03 120 VAL A C 1
ATOM 941 O O . VAL A 1 120 ? 22.555 -9.366 -10.475 1.00 57.03 120 VAL A O 1
ATOM 944 N N . MET A 1 121 ? 20.985 -10.538 -9.373 1.00 54.06 121 MET A N 1
ATOM 945 C CA . MET A 1 121 ? 21.291 -10.042 -8.022 1.00 54.06 121 MET A CA 1
ATOM 946 C C . MET A 1 121 ? 22.221 -10.965 -7.211 1.00 54.06 121 MET A C 1
ATOM 948 O O . MET A 1 121 ? 22.949 -10.467 -6.364 1.00 54.06 121 MET A O 1
ATOM 952 N N . GLU A 1 122 ? 22.276 -12.275 -7.481 1.00 55.31 122 GLU A N 1
ATOM 953 C CA . GLU A 1 122 ? 23.137 -13.264 -6.797 1.00 55.31 122 GLU A CA 1
ATOM 954 C C . GLU A 1 122 ? 24.639 -13.020 -7.032 1.00 55.31 122 GLU A C 1
ATOM 956 O O . GLU A 1 122 ? 25.477 -13.552 -6.308 1.00 55.31 122 GLU A O 1
ATOM 961 N N . GLY A 1 123 ? 25.000 -12.175 -8.004 1.00 53.56 123 GLY A N 1
ATOM 962 C CA . GLY A 1 123 ? 26.372 -11.692 -8.196 1.00 53.56 123 GLY A CA 1
ATOM 963 C C . GLY A 1 123 ? 26.729 -10.442 -7.382 1.00 53.56 123 GLY A C 1
ATOM 964 O O . GLY A 1 123 ? 27.893 -10.045 -7.352 1.00 53.56 123 GLY A O 1
ATOM 965 N N . LEU A 1 124 ? 25.752 -9.800 -6.738 1.00 50.62 124 LEU A N 1
ATOM 966 C CA . LEU A 1 124 ? 25.951 -8.610 -5.919 1.00 50.62 124 LEU A CA 1
ATOM 967 C C . LEU A 1 124 ? 25.940 -9.041 -4.451 1.00 50.62 124 LEU A C 1
ATOM 969 O O . LEU A 1 124 ? 24.885 -9.127 -3.826 1.00 50.62 124 LEU A O 1
ATOM 973 N N . SER A 1 125 ? 27.119 -9.334 -3.891 1.00 57.31 125 SER A N 1
ATOM 974 C CA . SER A 1 125 ? 27.233 -9.523 -2.440 1.00 57.31 125 SER A CA 1
ATOM 975 C C . SER A 1 125 ? 26.691 -8.286 -1.713 1.00 57.31 125 SER A C 1
ATOM 977 O O . SER A 1 125 ? 26.714 -7.182 -2.258 1.00 57.31 125 SER A O 1
ATOM 979 N N . THR A 1 126 ? 26.217 -8.430 -0.478 1.00 55.50 126 THR A N 1
ATOM 980 C CA . THR A 1 126 ? 25.817 -7.284 0.358 1.00 55.50 126 THR A CA 1
ATOM 981 C C . THR A 1 126 ? 26.922 -6.222 0.434 1.00 55.50 126 THR A C 1
ATOM 983 O O . THR A 1 126 ? 26.627 -5.037 0.316 1.00 55.50 126 THR A O 1
ATOM 986 N N . GLU A 1 127 ? 28.195 -6.635 0.468 1.00 57.28 127 GLU A N 1
ATOM 987 C CA . GLU A 1 127 ? 29.352 -5.732 0.347 1.00 57.28 127 GLU A CA 1
ATOM 988 C C . GLU A 1 127 ? 29.475 -5.067 -1.034 1.00 57.28 127 GLU A C 1
ATOM 990 O O . GLU A 1 127 ? 29.969 -3.948 -1.138 1.00 57.28 127 GLU A O 1
ATOM 995 N N . ALA A 1 128 ? 29.069 -5.736 -2.117 1.00 56.19 128 ALA A N 1
ATOM 996 C CA . ALA A 1 128 ? 29.036 -5.155 -3.455 1.00 56.19 128 ALA A CA 1
ATOM 997 C C . ALA A 1 128 ? 27.890 -4.150 -3.598 1.00 56.19 128 ALA A C 1
ATOM 999 O O . ALA A 1 128 ? 28.102 -3.118 -4.217 1.00 56.19 128 ALA A O 1
ATOM 1000 N N . ILE A 1 129 ? 26.719 -4.395 -3.004 1.00 54.44 129 ILE A N 1
ATOM 1001 C CA . ILE A 1 129 ? 25.609 -3.427 -2.965 1.00 54.44 129 ILE A CA 1
ATOM 1002 C C . ILE A 1 129 ? 26.052 -2.161 -2.213 1.00 54.44 129 ILE A C 1
ATOM 1004 O O . ILE A 1 129 ? 25.862 -1.051 -2.710 1.00 54.44 129 ILE A O 1
ATOM 1008 N N . GLU A 1 130 ? 26.748 -2.326 -1.088 1.00 55.00 130 GLU A N 1
ATOM 1009 C CA . GLU A 1 130 ? 27.305 -1.225 -0.293 1.00 55.00 130 GLU A CA 1
ATOM 1010 C C . GLU A 1 130 ? 28.449 -0.488 -1.035 1.00 55.00 130 GLU A C 1
ATOM 1012 O O . GLU A 1 130 ? 28.491 0.745 -1.091 1.00 55.00 130 GLU A O 1
ATOM 1017 N N . LYS A 1 131 ? 29.336 -1.217 -1.733 1.00 54.38 131 LYS A N 1
ATOM 1018 C CA . LYS A 1 131 ? 30.395 -0.628 -2.580 1.00 54.38 131 LYS A CA 1
ATOM 1019 C C . LYS A 1 131 ? 29.863 0.041 -3.849 1.00 54.38 131 LYS A C 1
ATOM 1021 O O . LYS A 1 131 ? 30.410 1.065 -4.250 1.00 54.38 131 LYS A O 1
ATOM 1026 N N . PHE A 1 132 ? 28.816 -0.488 -4.483 1.00 48.19 132 PHE A N 1
ATOM 1027 C CA . PHE A 1 132 ? 28.174 0.129 -5.650 1.00 48.19 132 PHE A CA 1
ATOM 1028 C C . PHE A 1 132 ? 27.475 1.434 -5.266 1.00 48.19 132 PHE A C 1
ATOM 1030 O O . PHE A 1 132 ? 27.592 2.404 -6.016 1.00 48.19 132 PHE A O 1
ATOM 1037 N N . ALA A 1 133 ? 26.859 1.499 -4.080 1.00 50.00 133 ALA A N 1
ATOM 1038 C CA . ALA A 1 133 ? 26.334 2.746 -3.527 1.00 50.00 133 ALA A CA 1
ATOM 1039 C C . ALA A 1 133 ? 27.433 3.817 -3.357 1.00 50.00 133 ALA A C 1
ATOM 1041 O O . ALA A 1 133 ? 27.167 5.004 -3.522 1.00 50.00 133 ALA A O 1
ATOM 1042 N N . THR A 1 134 ? 28.690 3.407 -3.135 1.00 47.19 134 THR A N 1
ATOM 1043 C CA . THR A 1 134 ? 29.833 4.332 -2.999 1.00 47.19 134 THR A CA 1
ATOM 1044 C C . THR A 1 134 ? 30.528 4.653 -4.339 1.00 47.19 134 THR A C 1
ATOM 1046 O O . THR A 1 134 ? 31.029 5.760 -4.529 1.00 47.19 134 THR A O 1
ATOM 1049 N N . ALA A 1 135 ? 30.567 3.713 -5.294 1.00 43.81 135 ALA A N 1
ATOM 1050 C CA . ALA A 1 135 ? 31.340 3.825 -6.541 1.00 43.81 135 ALA A CA 1
ATOM 1051 C C . ALA A 1 135 ? 30.560 4.396 -7.745 1.00 43.81 135 ALA A C 1
ATOM 1053 O O . ALA A 1 135 ? 31.174 4.849 -8.712 1.00 43.81 135 ALA A O 1
ATOM 1054 N N . ALA A 1 136 ? 29.224 4.422 -7.707 1.00 46.66 136 ALA A N 1
ATOM 1055 C CA . ALA A 1 136 ? 28.386 4.856 -8.832 1.00 46.66 136 ALA A CA 1
ATOM 1056 C C . ALA A 1 136 ? 28.425 6.373 -9.135 1.00 46.66 136 ALA A C 1
ATOM 1058 O O . ALA A 1 136 ? 27.707 6.842 -10.016 1.00 46.66 136 ALA A O 1
ATOM 1059 N N . ARG A 1 137 ? 29.275 7.154 -8.451 1.00 45.03 137 ARG A N 1
ATOM 1060 C CA . ARG A 1 137 ? 29.285 8.622 -8.547 1.00 45.03 137 ARG A CA 1
ATOM 1061 C C . ARG A 1 137 ? 30.081 9.197 -9.734 1.00 45.03 137 ARG A C 1
ATOM 1063 O O . ARG A 1 137 ? 29.899 10.377 -10.001 1.00 45.03 137 ARG A O 1
ATOM 1070 N N . ASN A 1 138 ? 30.909 8.427 -10.464 1.00 45.84 138 ASN A N 1
ATOM 1071 C CA . ASN A 1 138 ? 31.857 9.038 -11.424 1.00 45.84 138 ASN A CA 1
ATOM 1072 C C . ASN A 1 138 ? 31.869 8.579 -12.901 1.00 45.84 138 ASN A C 1
ATOM 1074 O O . ASN A 1 138 ? 32.410 9.339 -13.693 1.00 45.84 138 ASN A O 1
ATOM 1078 N N . ASP A 1 139 ? 31.268 7.459 -13.336 1.00 42.78 139 ASP A N 1
ATOM 1079 C CA . ASP A 1 139 ? 31.516 6.967 -14.723 1.00 42.78 139 ASP A CA 1
ATOM 1080 C C . ASP A 1 139 ? 30.295 6.518 -15.559 1.00 42.78 139 ASP A C 1
ATOM 1082 O O . ASP A 1 139 ? 30.443 5.976 -16.656 1.00 42.78 139 ASP A O 1
ATOM 1086 N N . PHE A 1 140 ? 29.059 6.752 -15.115 1.00 42.34 140 PHE A N 1
ATOM 1087 C CA . PHE A 1 140 ? 27.891 6.076 -15.700 1.00 42.34 140 PHE A CA 1
ATOM 1088 C C . PHE A 1 140 ? 26.944 6.993 -16.496 1.00 42.34 140 PHE A C 1
ATOM 1090 O O . PHE A 1 140 ? 25.765 7.085 -16.183 1.00 42.34 140 PHE A O 1
ATOM 1097 N N . VAL A 1 141 ? 27.434 7.695 -17.529 1.00 44.00 141 VAL A N 1
ATOM 1098 C CA . VAL A 1 141 ? 26.567 8.554 -18.383 1.00 44.00 141 VAL A CA 1
ATOM 1099 C C . VAL A 1 141 ? 26.650 8.248 -19.890 1.00 44.00 141 VAL A C 1
ATOM 1101 O O . VAL A 1 141 ? 25.823 8.726 -20.658 1.00 44.00 141 VAL A O 1
ATOM 1104 N N . GLN A 1 142 ? 27.577 7.416 -20.379 1.00 41.47 142 GLN A N 1
ATOM 1105 C CA . GLN A 1 142 ? 27.857 7.393 -21.831 1.00 41.47 142 GLN A CA 1
ATOM 1106 C C . GLN A 1 142 ? 27.383 6.167 -22.636 1.00 41.47 142 GLN A C 1
ATOM 1108 O O . GLN A 1 142 ? 27.592 6.177 -23.844 1.00 41.47 142 GLN A O 1
ATOM 1113 N N . ASN A 1 143 ? 26.735 5.132 -22.070 1.00 37.06 143 ASN A N 1
ATOM 1114 C CA . ASN A 1 143 ? 26.609 3.864 -22.825 1.00 37.06 143 ASN A CA 1
ATOM 1115 C C . ASN A 1 143 ? 25.258 3.125 -22.885 1.00 37.06 143 ASN A C 1
ATOM 1117 O O . ASN A 1 143 ? 25.238 1.961 -23.278 1.00 37.06 143 ASN A O 1
ATOM 1121 N N . ILE A 1 144 ? 24.114 3.745 -22.570 1.00 38.69 144 ILE A N 1
ATOM 1122 C CA . ILE A 1 144 ? 22.811 3.052 -22.668 1.00 38.69 144 ILE A CA 1
ATOM 1123 C C . ILE A 1 144 ? 21.806 3.892 -23.462 1.00 38.69 144 ILE A C 1
ATOM 1125 O O . ILE A 1 144 ? 21.032 4.658 -22.903 1.00 38.69 144 ILE A O 1
ATOM 1129 N N . ARG A 1 145 ? 21.814 3.760 -24.795 1.00 37.06 145 ARG A N 1
ATOM 1130 C CA . ARG A 1 145 ? 20.869 4.459 -25.691 1.00 37.06 145 ARG A CA 1
ATOM 1131 C C . ARG A 1 145 ? 20.059 3.560 -26.635 1.00 37.06 145 ARG A C 1
ATOM 1133 O O . ARG A 1 145 ? 19.468 4.077 -27.577 1.00 37.06 145 ARG A O 1
ATOM 1140 N N . THR A 1 146 ? 19.965 2.246 -26.403 1.00 40.97 146 THR A N 1
ATOM 1141 C CA . THR A 1 146 ? 19.447 1.353 -27.468 1.00 40.97 146 THR A CA 1
ATOM 1142 C C . THR A 1 146 ? 18.496 0.223 -27.062 1.00 40.97 146 THR A C 1
ATOM 1144 O O . THR A 1 146 ? 18.316 -0.707 -27.843 1.00 40.97 146 THR A O 1
ATOM 1147 N N . ALA A 1 147 ? 17.813 0.300 -25.917 1.00 37.44 147 ALA A N 1
ATOM 1148 C CA . ALA A 1 147 ? 16.705 -0.615 -25.613 1.00 37.44 147 ALA A CA 1
ATOM 1149 C C . ALA A 1 147 ? 15.405 0.171 -25.395 1.00 37.44 147 ALA A C 1
ATOM 1151 O O . ALA A 1 147 ? 15.273 0.926 -24.437 1.00 37.44 147 ALA A O 1
ATOM 1152 N N . SER A 1 148 ? 14.450 0.014 -26.314 1.00 42.19 148 SER A N 1
ATOM 1153 C CA . SER A 1 148 ? 13.095 0.545 -26.156 1.00 42.19 148 SER A CA 1
ATOM 1154 C C . SER A 1 148 ? 12.377 -0.236 -25.042 1.00 42.19 148 SER A C 1
ATOM 1156 O O . SER A 1 148 ? 12.372 -1.471 -25.100 1.00 42.19 148 SER A O 1
ATOM 1158 N N . PRO A 1 149 ? 11.784 0.432 -24.035 1.00 50.19 149 PRO A N 1
ATOM 1159 C CA . PRO A 1 149 ? 11.060 -0.235 -22.964 1.00 50.19 149 PRO A CA 1
ATOM 1160 C C . PRO A 1 149 ? 9.730 -0.742 -23.522 1.00 50.19 149 PRO A C 1
ATOM 1162 O O . PRO A 1 149 ? 8.740 -0.016 -23.581 1.00 50.19 149 PRO A O 1
ATOM 1165 N N . ASN A 1 150 ? 9.703 -1.993 -23.978 1.00 46.50 150 ASN A N 1
ATOM 1166 C CA . ASN A 1 150 ? 8.440 -2.655 -24.264 1.00 46.50 150 ASN A CA 1
ATOM 1167 C C . ASN A 1 150 ? 7.765 -2.945 -22.915 1.00 46.50 150 ASN A C 1
ATOM 1169 O O . ASN A 1 150 ? 8.334 -3.710 -22.130 1.00 46.50 150 ASN A O 1
ATOM 1173 N N . PRO A 1 151 ? 6.589 -2.360 -22.609 1.00 54.31 151 PRO A N 1
ATOM 1174 C CA . PRO A 1 151 ? 5.878 -2.690 -21.385 1.00 54.31 151 PRO A CA 1
ATOM 1175 C C . PRO A 1 151 ? 5.570 -4.185 -21.424 1.00 54.31 151 PRO A C 1
ATOM 1177 O O . PRO A 1 151 ? 4.898 -4.667 -22.338 1.00 54.31 151 PRO A O 1
ATOM 1180 N N . PHE A 1 152 ? 6.109 -4.934 -20.464 1.00 50.34 152 PHE A N 1
ATOM 1181 C CA . PHE A 1 152 ? 5.786 -6.343 -20.314 1.00 50.34 152 PHE A CA 1
ATOM 1182 C C . PHE A 1 152 ? 4.286 -6.439 -20.030 1.00 50.34 152 PHE A C 1
ATOM 1184 O O . PHE A 1 152 ? 3.829 -6.090 -18.946 1.00 50.34 152 PHE A O 1
ATOM 1191 N N . VAL A 1 153 ? 3.508 -6.850 -21.031 1.00 53.53 153 VAL A N 1
ATOM 1192 C CA . VAL A 1 153 ? 2.092 -7.174 -20.857 1.00 53.53 153 VAL A CA 1
ATOM 1193 C C . VAL A 1 153 ? 2.047 -8.640 -20.433 1.00 53.53 153 VAL A C 1
ATOM 1195 O O . VAL A 1 153 ? 2.382 -9.501 -21.255 1.00 53.53 153 VAL A O 1
ATOM 1198 N N . PRO A 1 154 ? 1.671 -8.964 -19.181 1.00 54.31 154 PRO A N 1
ATOM 1199 C CA . PRO A 1 154 ? 1.593 -10.349 -18.741 1.00 54.31 154 PRO A CA 1
ATOM 1200 C C . PRO A 1 154 ? 0.635 -11.113 -19.659 1.00 54.31 154 PRO A C 1
ATOM 1202 O O . PRO A 1 154 ? -0.547 -10.790 -19.762 1.00 54.31 154 PRO A O 1
ATOM 1205 N N . ARG A 1 155 ? 1.152 -12.125 -20.365 1.00 48.78 155 ARG A N 1
ATOM 1206 C CA . ARG A 1 155 ? 0.389 -12.899 -21.364 1.00 48.78 155 ARG A CA 1
ATOM 1207 C C . ARG A 1 155 ? -0.693 -13.788 -20.741 1.00 48.78 155 ARG A C 1
ATOM 1209 O O . ARG A 1 155 ? -1.561 -14.291 -21.447 1.00 48.78 155 ARG A O 1
ATOM 1216 N N . ASN A 1 156 ? -0.656 -13.947 -19.422 1.00 53.09 156 ASN A N 1
ATOM 1217 C CA . ASN A 1 156 ? -1.664 -14.650 -18.652 1.00 53.09 156 ASN A CA 1
ATOM 1218 C C . ASN A 1 156 ? -2.565 -13.601 -18.013 1.00 53.09 156 ASN A C 1
ATOM 1220 O O . ASN A 1 156 ? -2.113 -12.862 -17.138 1.00 53.09 156 ASN A O 1
ATOM 1224 N N . GLN A 1 157 ? -3.822 -13.527 -18.461 1.00 53.22 157 GLN A N 1
ATOM 1225 C CA . GLN A 1 157 ? -4.807 -12.689 -17.787 1.00 53.22 157 GLN A CA 1
ATOM 1226 C C . GLN A 1 157 ? -4.819 -13.080 -16.305 1.00 53.22 157 GLN A C 1
ATOM 1228 O O . GLN A 1 157 ? -4.997 -14.267 -16.000 1.00 53.22 157 GLN A O 1
ATOM 1233 N N . PRO A 1 158 ? -4.569 -12.131 -15.390 1.00 56.56 158 PRO A N 1
ATOM 1234 C CA . PRO A 1 158 ? -4.571 -12.435 -13.975 1.00 56.56 158 PRO A CA 1
ATOM 1235 C C . PRO A 1 158 ? -5.926 -13.040 -13.616 1.00 56.56 158 PRO A C 1
ATOM 1237 O O . PRO A 1 158 ? -6.976 -12.499 -13.974 1.00 56.56 158 PRO A O 1
ATOM 1240 N N . LYS A 1 159 ? -5.905 -14.196 -12.940 1.00 64.06 159 LYS A N 1
ATOM 1241 C CA . LYS A 1 159 ? -7.102 -14.751 -12.296 1.00 64.06 159 LYS A CA 1
ATOM 1242 C C . LYS A 1 159 ? -7.735 -13.604 -11.506 1.00 64.06 159 LYS A C 1
ATOM 1244 O O . LYS A 1 159 ? -6.999 -12.925 -10.802 1.00 64.06 159 LYS A O 1
ATOM 1249 N N . GLN A 1 160 ? -9.041 -13.360 -11.657 1.00 68.12 160 GLN A N 1
ATOM 1250 C CA . GLN A 1 160 ? -9.739 -12.267 -10.962 1.00 68.12 160 GLN A CA 1
ATOM 1251 C C . GLN A 1 160 ? -9.270 -12.177 -9.503 1.00 68.12 160 GLN A C 1
ATOM 1253 O O . GLN A 1 160 ? -9.557 -13.066 -8.698 1.00 68.12 160 GLN A O 1
ATOM 1258 N N . HIS A 1 161 ? -8.506 -11.134 -9.177 1.00 70.81 161 HIS A N 1
ATOM 1259 C CA . HIS A 1 161 ? -8.004 -10.945 -7.825 1.00 70.81 161 HIS A CA 1
ATOM 1260 C C . HIS A 1 161 ? -9.156 -10.480 -6.943 1.00 70.81 161 HIS A C 1
ATOM 1262 O O . HIS A 1 161 ? -9.957 -9.636 -7.345 1.00 70.81 161 HIS A O 1
ATOM 1268 N N . LYS A 1 162 ? -9.247 -11.029 -5.727 1.00 86.00 162 LYS A N 1
ATOM 1269 C CA . LYS A 1 162 ? -10.126 -10.454 -4.705 1.00 86.00 162 LYS A CA 1
ATOM 1270 C C . LYS A 1 162 ? -9.670 -9.009 -4.458 1.00 86.00 162 LYS A C 1
ATOM 1272 O O . LYS A 1 162 ? -8.467 -8.778 -4.338 1.00 86.00 162 LYS A O 1
ATOM 1277 N N . GLY A 1 163 ? -10.612 -8.071 -4.350 1.00 94.81 163 GLY A N 1
ATOM 1278 C CA . GLY A 1 163 ? -10.298 -6.666 -4.082 1.00 94.81 163 GLY A CA 1
ATOM 1279 C C . GLY A 1 163 ? -9.382 -6.501 -2.863 1.00 94.81 163 GLY A C 1
ATOM 1280 O O . GLY A 1 163 ? -9.652 -7.047 -1.787 1.00 94.81 163 GLY A O 1
ATOM 1281 N N . VAL A 1 164 ? -8.298 -5.758 -3.062 1.00 96.50 164 VAL A N 1
ATOM 1282 C CA . VAL A 1 164 ? -7.230 -5.467 -2.103 1.00 96.50 164 VAL A CA 1
ATOM 1283 C C . VAL A 1 164 ? -7.727 -4.427 -1.108 1.00 96.50 164 VAL A C 1
ATOM 1285 O O . VAL A 1 164 ? -8.229 -3.383 -1.516 1.00 96.50 164 VAL A O 1
ATOM 1288 N N . ALA A 1 165 ? -7.627 -4.714 0.188 1.00 97.44 165 ALA A N 1
ATOM 1289 C CA . ALA A 1 165 ? -7.999 -3.759 1.229 1.00 97.44 165 ALA A CA 1
ATOM 1290 C C . ALA A 1 165 ? -6.905 -2.698 1.379 1.00 97.44 165 ALA A C 1
ATOM 1292 O O . ALA A 1 165 ? -5.741 -3.054 1.509 1.00 97.44 165 ALA A O 1
ATOM 1293 N N . VAL A 1 166 ? -7.256 -1.417 1.379 1.00 97.62 166 VAL A N 1
ATOM 1294 C CA . VAL A 1 166 ? -6.283 -0.334 1.551 1.00 97.62 166 VAL A CA 1
ATOM 1295 C C . VAL A 1 166 ? -6.567 0.414 2.841 1.00 97.62 166 VAL A C 1
ATOM 1297 O O . VAL A 1 166 ? -7.714 0.767 3.124 1.00 97.62 166 VAL A O 1
ATOM 1300 N N . PHE A 1 167 ? -5.513 0.651 3.614 1.00 97.38 167 PHE A N 1
ATOM 1301 C CA . PHE A 1 167 ? -5.554 1.406 4.855 1.00 97.38 167 PHE A CA 1
ATOM 1302 C C . PHE A 1 167 ? -4.606 2.595 4.773 1.00 97.38 167 PHE A C 1
ATOM 1304 O O . PHE A 1 167 ? -3.444 2.439 4.405 1.00 97.38 167 PHE A O 1
ATOM 1311 N N . THR A 1 168 ? -5.088 3.770 5.162 1.00 96.25 168 THR A N 1
ATOM 1312 C CA . THR A 1 168 ? -4.317 5.014 5.148 1.00 96.25 168 THR A CA 1
ATOM 1313 C C . THR A 1 168 ? -3.951 5.414 6.564 1.00 96.25 168 THR A C 1
ATOM 1315 O O . THR A 1 168 ? -4.831 5.571 7.413 1.00 96.25 168 THR A O 1
ATOM 1318 N N . GLN A 1 169 ? -2.657 5.592 6.813 1.00 95.06 169 GLN A N 1
ATOM 1319 C CA . GLN A 1 169 ? -2.142 6.086 8.078 1.00 95.06 169 GLN A CA 1
ATOM 1320 C C . GLN A 1 169 ? -2.595 7.529 8.284 1.00 95.06 169 GLN A C 1
ATOM 1322 O O . GLN A 1 169 ? -2.469 8.385 7.405 1.00 95.06 169 GLN A O 1
ATOM 1327 N N . ARG A 1 170 ? -3.104 7.799 9.476 1.00 94.38 170 ARG A N 1
ATOM 1328 C CA . ARG A 1 170 ? -3.385 9.131 9.986 1.00 94.38 170 ARG A CA 1
ATOM 1329 C C . ARG A 1 170 ? -2.648 9.300 11.304 1.00 94.38 170 ARG A C 1
ATOM 1331 O O . ARG A 1 170 ? -2.411 8.335 12.027 1.00 94.38 170 ARG A O 1
ATOM 1338 N N . SER A 1 171 ? -2.277 10.536 11.590 1.00 91.56 171 SER A N 1
ATOM 1339 C CA . SER A 1 171 ? -1.720 10.925 12.876 1.00 91.56 171 SER A CA 1
ATOM 1340 C C . SER A 1 171 ? -2.665 11.919 13.541 1.00 91.56 171 SER A C 1
ATOM 1342 O O . SER A 1 171 ? -3.109 12.883 12.913 1.00 91.56 171 SER A O 1
ATOM 1344 N N . ASP A 1 172 ? -2.987 11.672 14.808 1.00 88.50 172 ASP A N 1
ATOM 1345 C CA . ASP A 1 172 ? -3.613 12.653 15.693 1.00 88.50 172 ASP A CA 1
ATOM 1346 C C . ASP A 1 172 ? -2.628 12.978 16.824 1.00 88.50 172 ASP A C 1
ATOM 1348 O O . ASP A 1 172 ? -1.842 12.137 17.260 1.00 88.50 172 ASP A O 1
ATOM 1352 N N . LYS A 1 173 ? -2.662 14.220 17.309 1.00 84.94 173 LYS A N 1
ATOM 1353 C CA . LYS A 1 173 ? -1.855 14.665 18.449 1.00 84.94 173 LYS A CA 1
ATOM 1354 C C . LYS A 1 173 ? -2.168 13.878 19.722 1.00 84.94 173 LYS A C 1
ATOM 1356 O O . LYS A 1 173 ? -1.306 13.818 20.592 1.00 84.94 173 LYS A O 1
ATOM 1361 N N . LYS A 1 174 ? -3.393 13.358 19.859 1.00 85.44 174 LYS A N 1
ATOM 1362 C CA . LYS A 1 174 ? -3.845 12.643 21.062 1.00 85.44 174 LYS A CA 1
ATOM 1363 C C . LYS A 1 174 ? -3.651 11.134 20.965 1.00 85.44 174 LYS A C 1
ATOM 1365 O O . LYS A 1 174 ? -3.123 10.541 21.897 1.00 85.44 174 LYS A O 1
ATOM 1370 N N . ASP A 1 175 ? -4.030 10.556 19.830 1.00 81.06 175 ASP A N 1
ATOM 1371 C CA . ASP A 1 175 ? -4.177 9.101 19.683 1.00 81.06 175 ASP A CA 1
ATOM 1372 C C . ASP A 1 175 ? -2.976 8.444 18.977 1.00 81.06 175 ASP A C 1
ATOM 1374 O O . ASP A 1 175 ? -2.961 7.241 18.730 1.00 81.06 175 ASP A O 1
ATOM 1378 N N . GLY A 1 176 ? -1.952 9.230 18.628 1.00 89.88 176 GLY A N 1
ATOM 1379 C CA . GLY A 1 176 ? -0.766 8.739 17.936 1.00 89.88 176 GLY A CA 1
ATOM 1380 C C . GLY A 1 176 ? -1.028 8.423 16.461 1.00 89.88 176 GLY A C 1
ATOM 1381 O O . GLY A 1 176 ? -1.766 9.133 15.774 1.00 89.88 176 GLY A O 1
ATOM 1382 N N . CYS A 1 177 ? -0.357 7.389 15.947 1.00 90.81 177 CYS A N 1
ATOM 1383 C CA . CYS A 1 177 ? -0.500 6.931 14.566 1.00 90.81 177 CYS A CA 1
ATOM 1384 C C . CYS A 1 177 ? -1.471 5.755 14.490 1.00 90.81 177 CYS A C 1
ATOM 1386 O O . CYS A 1 177 ? -1.248 4.727 15.120 1.00 90.81 177 CYS A O 1
ATOM 1388 N N . PHE A 1 178 ? -2.487 5.873 13.646 1.00 94.44 178 PHE A N 1
ATOM 1389 C CA . PHE A 1 178 ? -3.469 4.822 13.403 1.00 94.44 178 PHE A CA 1
ATOM 1390 C C . PHE A 1 178 ? -3.776 4.720 11.916 1.00 94.44 178 PHE A C 1
ATOM 1392 O O . PHE A 1 178 ? -3.426 5.588 11.119 1.00 94.44 178 PHE A O 1
ATOM 1399 N N . PHE A 1 179 ? -4.452 3.653 11.526 1.00 95.81 179 PHE A N 1
ATOM 1400 C CA . PHE A 1 179 ? -4.832 3.391 10.152 1.00 95.81 179 PHE A CA 1
ATOM 1401 C C . PHE A 1 179 ? -6.344 3.476 9.991 1.00 95.81 179 PHE A C 1
ATOM 1403 O O . PHE A 1 179 ? -7.107 2.972 10.808 1.00 95.81 179 PHE A O 1
ATOM 1410 N N . VAL A 1 180 ? -6.788 4.103 8.908 1.00 96.25 180 VAL A N 1
ATOM 1411 C CA . VAL A 1 180 ? -8.201 4.173 8.535 1.00 96.25 180 VAL A CA 1
ATOM 1412 C C . VAL A 1 180 ? -8.407 3.367 7.269 1.00 96.25 180 VAL A C 1
ATOM 1414 O O . VAL A 1 180 ? -7.670 3.530 6.298 1.00 96.25 180 VAL A O 1
ATOM 1417 N N . PHE A 1 181 ? -9.424 2.511 7.262 1.00 97.19 181 PHE A N 1
ATOM 1418 C CA . PHE A 1 181 ? -9.789 1.767 6.063 1.00 97.19 181 PHE A CA 1
ATOM 1419 C C . PHE A 1 181 ? -10.311 2.717 4.974 1.00 97.19 181 PHE A C 1
ATOM 1421 O O . PHE A 1 181 ? -11.344 3.365 5.142 1.00 97.19 181 PHE A O 1
ATOM 1428 N N . ASP A 1 182 ? -9.589 2.790 3.858 1.00 96.88 182 ASP A N 1
ATOM 1429 C CA . ASP A 1 182 ? -9.878 3.686 2.736 1.00 96.88 182 ASP A CA 1
ATOM 1430 C C . ASP A 1 182 ? -10.868 3.052 1.740 1.00 96.88 182 ASP A C 1
ATOM 1432 O O . ASP A 1 182 ? -11.783 3.702 1.220 1.00 96.88 182 ASP A O 1
ATOM 1436 N N . GLY A 1 183 ? -10.742 1.739 1.528 1.00 97.12 183 GLY A N 1
ATOM 1437 C CA . GLY A 1 183 ? -11.646 0.965 0.686 1.00 97.12 183 GLY A CA 1
ATOM 1438 C C . GLY A 1 183 ? -11.011 -0.293 0.105 1.00 97.12 183 GLY A C 1
ATOM 1439 O O . GLY A 1 183 ? -9.912 -0.706 0.483 1.00 97.12 183 GLY A O 1
ATOM 1440 N N . ARG A 1 184 ? -11.722 -0.915 -0.842 1.00 97.62 184 ARG A N 1
ATOM 1441 C CA . ARG A 1 184 ? -11.212 -2.026 -1.654 1.00 97.62 184 ARG A CA 1
ATOM 1442 C C . ARG A 1 184 ? -10.855 -1.572 -3.057 1.00 97.62 184 ARG A C 1
ATOM 1444 O O . ARG A 1 184 ? -11.590 -0.802 -3.673 1.00 97.62 184 ARG A O 1
ATOM 1451 N N . TYR A 1 185 ? -9.744 -2.094 -3.558 1.00 97.50 185 TYR A N 1
ATOM 1452 C CA . TYR A 1 185 ? -9.160 -1.709 -4.833 1.00 97.50 185 TYR A CA 1
ATOM 1453 C C . TYR A 1 185 ? -8.800 -2.932 -5.674 1.00 97.50 185 TYR A C 1
ATOM 1455 O O . TYR A 1 185 ? -8.406 -3.976 -5.160 1.00 97.50 185 TYR A O 1
ATOM 1463 N N . GLU A 1 186 ? -8.906 -2.795 -6.987 1.00 96.00 186 GLU A N 1
ATOM 1464 C CA . GLU A 1 186 ? -8.377 -3.750 -7.955 1.00 96.00 186 GLU A CA 1
ATOM 1465 C C . GLU A 1 186 ? -7.050 -3.233 -8.523 1.00 96.00 186 GLU A C 1
ATOM 1467 O O . GLU A 1 186 ? -6.858 -2.028 -8.715 1.00 96.00 186 GLU A O 1
ATOM 1472 N N . ILE A 1 187 ? -6.134 -4.152 -8.827 1.00 95.06 187 ILE A N 1
ATOM 1473 C CA . ILE A 1 187 ? -4.873 -3.827 -9.495 1.00 95.06 187 ILE A CA 1
ATOM 1474 C C . ILE A 1 187 ? -5.148 -3.737 -10.996 1.00 95.06 187 ILE A C 1
ATOM 1476 O O . ILE A 1 187 ? -5.527 -4.721 -11.631 1.00 95.06 187 ILE A O 1
ATOM 1480 N N . ARG A 1 188 ? -4.958 -2.550 -11.574 1.00 94.75 188 ARG A N 1
ATOM 1481 C CA . ARG A 1 188 ? -5.175 -2.285 -13.004 1.00 94.75 188 ARG A CA 1
ATOM 1482 C C . ARG A 1 188 ? -3.935 -2.495 -13.850 1.00 94.75 188 ARG A C 1
ATOM 1484 O O . ARG A 1 188 ? -4.055 -2.818 -15.028 1.00 94.75 188 ARG A O 1
ATOM 1491 N N . GLY A 1 189 ? -2.763 -2.287 -13.268 1.00 92.56 189 GLY A N 1
ATOM 1492 C CA . GLY A 1 189 ? -1.507 -2.428 -13.977 1.00 92.56 189 GLY A CA 1
ATOM 1493 C C . GLY A 1 189 ? -0.342 -2.495 -13.014 1.00 92.56 189 GLY A C 1
ATOM 1494 O O . GLY A 1 189 ? -0.352 -1.857 -11.964 1.00 92.56 189 GLY A O 1
ATOM 1495 N N . VAL A 1 190 ? 0.652 -3.275 -13.409 1.00 93.06 190 VAL A N 1
ATOM 1496 C CA . VAL A 1 190 ? 1.907 -3.431 -12.693 1.00 93.06 190 VAL A CA 1
ATOM 1497 C C . VAL A 1 190 ? 3.018 -3.228 -13.707 1.00 93.06 190 VAL A C 1
ATOM 1499 O O . VAL A 1 190 ? 2.978 -3.795 -14.799 1.00 93.06 190 VAL A O 1
ATOM 1502 N N . THR A 1 191 ? 3.981 -2.375 -13.389 1.00 91.19 191 THR A N 1
ATOM 1503 C CA . THR A 1 191 ? 5.150 -2.136 -14.235 1.00 91.19 191 THR A CA 1
ATOM 1504 C C . THR A 1 191 ? 6.389 -2.219 -13.371 1.00 91.19 191 THR A C 1
ATOM 1506 O O . THR A 1 191 ? 6.561 -1.408 -12.468 1.00 91.19 191 THR A O 1
ATOM 1509 N N . VAL A 1 192 ? 7.238 -3.209 -13.639 1.00 89.25 192 VAL A N 1
ATOM 1510 C CA . VAL A 1 192 ? 8.534 -3.329 -12.972 1.00 89.25 192 VAL A CA 1
ATOM 1511 C C . VAL A 1 192 ? 9.537 -2.473 -13.732 1.00 89.25 192 VAL A C 1
ATOM 1513 O O . VAL A 1 192 ? 9.775 -2.691 -14.920 1.00 89.25 192 VAL A O 1
ATOM 1516 N N . LEU A 1 193 ? 10.091 -1.485 -13.046 1.00 87.06 193 LEU A N 1
ATOM 1517 C CA . LEU A 1 193 ? 11.130 -0.598 -13.529 1.00 87.06 193 LEU A CA 1
ATOM 1518 C C . LEU A 1 193 ? 12.492 -1.143 -13.104 1.00 87.06 193 LEU A C 1
ATOM 1520 O O . LEU A 1 193 ? 12.704 -1.557 -11.960 1.00 87.06 193 LEU A O 1
ATOM 1524 N N . SER A 1 194 ? 13.420 -1.151 -14.057 1.00 83.56 194 SER A N 1
ATOM 1525 C CA . SER A 1 194 ? 14.805 -1.517 -13.789 1.00 83.56 194 SER A CA 1
ATOM 1526 C C . SER A 1 194 ? 15.490 -0.423 -12.972 1.00 83.56 194 SER A C 1
ATOM 1528 O O . SER A 1 194 ? 15.233 0.763 -13.158 1.00 83.56 194 SER A O 1
ATOM 1530 N N . THR A 1 195 ? 16.438 -0.826 -12.133 1.00 80.19 195 THR A N 1
ATOM 1531 C CA . THR A 1 195 ? 17.310 0.052 -11.332 1.00 80.19 195 THR A CA 1
ATOM 1532 C C . THR A 1 195 ? 18.111 1.051 -12.167 1.00 80.19 195 THR A C 1
ATOM 1534 O O . THR A 1 195 ? 18.555 2.078 -11.663 1.00 80.19 195 THR A O 1
ATOM 1537 N N . LYS A 1 196 ? 18.312 0.750 -13.456 1.00 78.75 196 LYS A N 1
ATOM 1538 C CA . LYS A 1 196 ? 19.068 1.575 -14.412 1.00 78.75 196 LYS A CA 1
ATOM 1539 C C . LYS A 1 196 ? 18.181 2.457 -15.289 1.00 78.75 196 LYS A C 1
ATOM 1541 O O . LYS A 1 196 ? 18.685 3.098 -16.205 1.00 78.75 196 LYS A O 1
ATOM 1546 N N . ASP A 1 197 ? 16.872 2.451 -15.063 1.00 80.00 197 ASP A N 1
ATOM 1547 C CA . ASP A 1 197 ? 15.946 3.243 -15.859 1.00 80.00 197 ASP A CA 1
ATOM 1548 C C . ASP A 1 197 ? 15.965 4.707 -15.388 1.00 80.00 197 ASP A C 1
ATOM 1550 O O . ASP A 1 197 ? 15.460 5.028 -14.316 1.00 80.00 197 ASP A O 1
ATOM 1554 N N . GLU A 1 198 ? 16.534 5.619 -16.182 1.00 80.44 198 GLU A N 1
ATOM 1555 C CA . GLU A 1 198 ? 16.539 7.063 -15.879 1.00 80.44 198 GLU A CA 1
ATOM 1556 C C . GLU A 1 198 ? 15.123 7.618 -15.649 1.00 80.44 198 GLU A C 1
ATOM 1558 O O . GLU A 1 198 ? 14.929 8.575 -14.893 1.00 80.44 198 GLU A O 1
ATOM 1563 N N . THR A 1 199 ? 14.112 7.012 -16.281 1.00 78.94 199 THR A N 1
ATOM 1564 C CA . THR A 1 199 ? 12.723 7.442 -16.117 1.00 78.94 199 THR A CA 1
ATOM 1565 C C . THR A 1 199 ? 12.194 7.142 -14.720 1.00 78.94 199 THR A C 1
ATOM 1567 O O . THR A 1 199 ? 11.383 7.924 -14.225 1.00 78.94 199 THR A O 1
ATOM 1570 N N . LEU A 1 200 ? 12.683 6.087 -14.053 1.00 79.19 200 LEU A N 1
ATOM 1571 C CA . LEU A 1 200 ? 12.347 5.780 -12.663 1.00 79.19 200 LEU A CA 1
ATOM 1572 C C . LEU A 1 200 ? 12.818 6.904 -11.744 1.00 79.19 200 LEU A C 1
ATOM 1574 O O . LEU A 1 200 ? 12.005 7.455 -11.010 1.00 79.19 200 LEU A O 1
ATOM 1578 N N . TYR A 1 201 ? 14.097 7.278 -11.827 1.00 78.25 201 TYR A N 1
ATOM 1579 C CA . TYR A 1 201 ? 14.667 8.341 -10.996 1.00 78.25 201 TYR A CA 1
ATOM 1580 C C . TYR A 1 201 ? 13.914 9.647 -11.184 1.00 78.25 201 TYR A C 1
ATOM 1582 O O . TYR A 1 201 ? 13.478 10.239 -10.205 1.00 78.25 201 TYR A O 1
ATOM 1590 N N . ARG A 1 202 ? 13.679 10.048 -12.440 1.00 82.50 202 ARG A N 1
ATOM 1591 C CA . ARG A 1 202 ? 12.933 11.274 -12.724 1.00 82.50 202 ARG A CA 1
ATOM 1592 C C . ARG A 1 202 ? 11.509 11.204 -12.178 1.00 82.50 202 ARG A C 1
ATOM 1594 O O . ARG A 1 202 ? 11.036 12.174 -11.608 1.00 82.50 202 ARG A O 1
ATOM 1601 N N . THR A 1 203 ? 10.828 10.068 -12.330 1.00 79.69 203 THR A N 1
ATOM 1602 C CA . THR A 1 203 ? 9.445 9.913 -11.854 1.00 79.69 203 THR A CA 1
ATOM 1603 C C . THR A 1 203 ? 9.379 9.946 -10.329 1.00 79.69 203 THR A C 1
ATOM 1605 O O . THR A 1 203 ? 8.532 10.639 -9.775 1.00 79.69 203 THR A O 1
ATOM 1608 N N . VAL A 1 204 ? 10.280 9.239 -9.643 1.00 78.31 204 VAL A N 1
ATOM 1609 C CA . VAL A 1 204 ? 10.358 9.237 -8.177 1.00 78.31 204 VAL A CA 1
ATOM 1610 C C . VAL A 1 204 ? 10.726 10.632 -7.675 1.00 78.31 204 VAL A C 1
ATOM 1612 O O . VAL A 1 204 ? 10.048 11.167 -6.807 1.00 78.31 204 VAL A O 1
ATOM 1615 N N . GLU A 1 205 ? 11.727 11.281 -8.262 1.00 80.56 205 GLU A N 1
ATOM 1616 C CA . GLU A 1 205 ? 12.115 12.641 -7.892 1.00 80.56 205 GLU A CA 1
ATOM 1617 C C . GLU A 1 205 ? 10.973 13.646 -8.120 1.00 80.56 205 GLU A C 1
ATOM 1619 O O . GLU A 1 205 ? 10.669 14.437 -7.231 1.00 80.56 205 GLU A O 1
ATOM 1624 N N . GLU A 1 206 ? 10.279 13.588 -9.263 1.00 82.06 206 GLU A N 1
ATOM 1625 C CA . GLU A 1 206 ? 9.119 14.440 -9.562 1.00 82.06 206 GLU A CA 1
ATOM 1626 C C . GLU A 1 206 ? 7.950 14.206 -8.593 1.00 82.06 206 GLU A C 1
ATOM 1628 O O . GLU A 1 206 ? 7.264 15.160 -8.209 1.00 82.06 206 GLU A O 1
ATOM 1633 N N . GLU A 1 207 ? 7.709 12.955 -8.194 1.00 76.06 207 GLU A N 1
ATOM 1634 C CA . GLU A 1 207 ? 6.674 12.597 -7.223 1.00 76.06 207 GLU A CA 1
ATOM 1635 C C . GLU A 1 207 ? 6.996 13.128 -5.829 1.00 76.06 207 GLU A C 1
ATOM 1637 O O . GLU A 1 207 ? 6.163 13.788 -5.205 1.00 76.06 207 GLU A O 1
ATOM 1642 N N . TRP A 1 208 ? 8.226 12.927 -5.365 1.00 72.94 208 TRP A N 1
ATOM 1643 C CA . TRP A 1 208 ? 8.655 13.366 -4.041 1.00 72.94 208 TRP A CA 1
ATOM 1644 C C . TRP A 1 208 ? 8.866 14.886 -3.964 1.00 72.94 208 TRP A C 1
ATOM 1646 O O . TRP A 1 208 ? 8.590 15.502 -2.933 1.00 72.94 208 TRP A O 1
ATOM 1656 N N . ALA A 1 209 ? 9.254 15.536 -5.064 1.00 76.25 209 ALA A N 1
ATOM 1657 C CA . ALA A 1 209 ? 9.355 16.992 -5.141 1.00 76.25 209 ALA A CA 1
ATOM 1658 C C . ALA A 1 209 ? 7.986 17.687 -5.025 1.00 76.25 209 ALA A C 1
ATOM 1660 O O . ALA A 1 209 ? 7.905 18.818 -4.532 1.00 76.25 209 ALA A O 1
ATOM 1661 N N . ARG A 1 210 ? 6.898 17.031 -5.457 1.00 68.88 210 ARG A N 1
ATOM 1662 C CA . ARG A 1 210 ? 5.536 17.593 -5.428 1.00 68.88 210 ARG A CA 1
ATOM 1663 C C . ARG A 1 210 ? 4.993 17.753 -4.006 1.00 68.88 210 ARG A C 1
ATOM 1665 O O . ARG A 1 210 ? 4.267 18.715 -3.748 1.00 68.88 210 ARG A O 1
ATOM 1672 N N . GLU A 1 211 ? 5.393 16.870 -3.095 1.00 64.19 211 GLU A N 1
ATOM 1673 C CA . GLU A 1 211 ? 4.975 16.871 -1.686 1.00 64.19 211 GLU A CA 1
ATOM 1674 C C . GLU A 1 211 ? 5.594 18.039 -0.889 1.00 64.19 211 GLU A C 1
ATOM 1676 O O . GLU A 1 211 ? 5.079 18.463 0.146 1.00 64.19 211 GLU A O 1
ATOM 1681 N N . GLY A 1 212 ? 6.648 18.670 -1.421 1.00 56.62 212 GLY A N 1
ATOM 1682 C CA . GLY A 1 212 ? 7.318 19.840 -0.840 1.00 56.62 212 GLY A CA 1
ATOM 1683 C C . GLY A 1 212 ? 6.476 21.125 -0.751 1.00 56.62 212 GLY A C 1
ATOM 1684 O O . GLY A 1 212 ? 7.014 22.178 -0.403 1.00 56.62 212 GLY A O 1
ATOM 1685 N N . ARG A 1 213 ? 5.163 21.089 -1.027 1.00 48.84 213 ARG A N 1
ATOM 1686 C CA . ARG A 1 213 ? 4.257 22.250 -0.891 1.00 48.84 213 ARG A CA 1
ATOM 1687 C C . ARG A 1 213 ? 4.156 22.801 0.538 1.00 48.84 213 ARG A C 1
ATOM 1689 O O . ARG A 1 213 ? 3.711 23.933 0.699 1.00 48.84 213 ARG A O 1
ATOM 1696 N N . LEU A 1 214 ? 4.623 22.064 1.549 1.00 48.47 214 LEU A N 1
ATOM 1697 C CA . LEU A 1 214 ? 4.765 22.543 2.933 1.00 48.47 214 LEU A CA 1
ATOM 1698 C C . LEU A 1 214 ? 6.103 23.264 3.218 1.00 48.47 214 LEU A C 1
ATOM 1700 O O . LEU A 1 214 ? 6.424 23.539 4.369 1.00 48.47 214 LEU A O 1
ATOM 1704 N N . GLY A 1 215 ? 6.888 23.607 2.190 1.00 46.84 215 GLY A N 1
ATOM 1705 C CA . GLY A 1 215 ? 8.022 24.537 2.301 1.00 46.84 215 GLY A CA 1
ATOM 1706 C C . GLY A 1 215 ? 9.351 23.920 2.746 1.00 46.84 215 GLY A C 1
ATOM 1707 O O . GLY A 1 215 ? 10.391 24.556 2.589 1.00 46.84 215 GLY A O 1
ATOM 1708 N N . ALA A 1 216 ? 9.360 22.673 3.216 1.00 52.97 216 ALA A N 1
ATOM 1709 C CA . ALA A 1 216 ? 10.588 21.916 3.417 1.00 52.97 216 ALA A CA 1
ATOM 1710 C C . ALA A 1 216 ? 10.841 21.042 2.185 1.00 52.97 216 ALA A C 1
ATOM 1712 O O . ALA A 1 216 ? 10.183 20.014 2.008 1.00 52.97 216 ALA A O 1
ATOM 1713 N N . LYS A 1 217 ? 11.803 21.435 1.339 1.00 54.25 217 LYS A N 1
ATOM 1714 C CA . LYS A 1 217 ? 12.434 20.485 0.418 1.00 54.25 217 LYS A CA 1
ATOM 1715 C C . LYS A 1 217 ? 13.080 19.421 1.292 1.00 54.25 217 LYS A C 1
ATOM 1717 O O . LYS A 1 217 ? 14.131 19.668 1.871 1.00 54.25 217 LYS A O 1
ATOM 1722 N N . THR A 1 218 ? 12.434 18.270 1.427 1.00 53.84 218 THR A N 1
ATOM 1723 C CA . THR A 1 218 ? 13.158 17.072 1.831 1.00 53.84 218 THR A CA 1
ATOM 1724 C C . THR A 1 218 ? 14.061 16.779 0.645 1.00 53.84 218 THR A C 1
ATOM 1726 O O . THR A 1 218 ? 13.610 16.230 -0.357 1.00 53.84 218 THR A O 1
ATOM 1729 N N . THR A 1 219 ? 15.300 17.266 0.682 1.00 54.91 219 THR A N 1
ATOM 1730 C CA . THR A 1 219 ? 16.347 16.602 -0.083 1.00 54.91 219 THR A CA 1
ATOM 1731 C C . THR A 1 219 ? 16.299 15.158 0.380 1.00 54.91 219 THR A C 1
ATOM 1733 O O . THR A 1 219 ? 16.255 14.910 1.584 1.00 54.91 219 THR A O 1
ATOM 1736 N N . LEU A 1 220 ? 16.153 14.223 -0.558 1.00 55.09 220 LEU A N 1
ATOM 1737 C CA . LEU A 1 220 ? 16.411 12.823 -0.262 1.00 55.09 220 LEU A CA 1
ATOM 1738 C C . LEU A 1 220 ? 17.839 12.833 0.291 1.00 55.09 220 LEU A C 1
ATOM 1740 O O . LEU A 1 220 ? 18.756 13.156 -0.462 1.00 55.09 220 LEU A O 1
ATOM 1744 N N . ASP A 1 221 ? 18.012 12.698 1.606 1.00 50.94 221 ASP A N 1
ATOM 1745 C CA . ASP A 1 221 ? 19.349 12.785 2.182 1.00 50.94 221 ASP A CA 1
ATOM 1746 C C . ASP A 1 221 ? 20.180 11.681 1.524 1.00 50.94 221 ASP A C 1
ATOM 1748 O O . ASP A 1 221 ? 19.777 10.513 1.540 1.00 50.94 221 ASP A O 1
ATOM 1752 N N . ASP A 1 222 ? 21.304 12.080 0.914 1.00 48.09 222 ASP A N 1
ATOM 1753 C CA . ASP A 1 222 ? 22.257 11.215 0.192 1.00 48.09 222 ASP A CA 1
ATOM 1754 C C . ASP A 1 222 ? 22.688 10.006 1.062 1.00 48.09 222 ASP A C 1
ATOM 1756 O O . ASP A 1 222 ? 23.064 8.961 0.535 1.00 48.09 222 ASP A O 1
ATOM 1760 N N . ASP A 1 223 ? 22.577 10.132 2.391 1.00 43.81 223 ASP A N 1
ATOM 1761 C CA . ASP A 1 223 ? 22.910 9.114 3.395 1.00 43.81 223 ASP A CA 1
ATOM 1762 C C . ASP A 1 223 ? 21.820 8.051 3.615 1.00 43.81 223 ASP A C 1
ATOM 1764 O O . ASP A 1 223 ? 22.036 7.080 4.347 1.00 43.81 223 ASP A O 1
ATOM 1768 N N . THR A 1 224 ? 20.672 8.143 2.935 1.00 51.50 224 THR A N 1
ATOM 1769 C CA . THR A 1 224 ? 19.781 6.985 2.757 1.00 51.50 224 THR A CA 1
ATOM 1770 C C . THR A 1 224 ? 20.425 6.072 1.707 1.00 51.50 224 THR A C 1
ATOM 1772 O O . THR A 1 224 ? 19.950 5.948 0.581 1.00 51.50 224 THR A O 1
ATOM 1775 N N . ALA A 1 225 ? 21.563 5.473 2.075 1.00 40.41 225 ALA A N 1
ATOM 1776 C CA . ALA A 1 225 ? 22.561 4.782 1.247 1.00 40.41 225 ALA A CA 1
ATOM 1777 C C . ALA A 1 225 ? 22.072 3.497 0.541 1.00 40.41 225 ALA A C 1
ATOM 1779 O O . ALA A 1 225 ? 22.862 2.656 0.116 1.00 40.41 225 ALA A O 1
ATOM 1780 N N . GLY A 1 226 ? 20.761 3.343 0.390 1.00 47.25 226 GLY A N 1
ATOM 1781 C CA . GLY A 1 226 ? 20.113 2.404 -0.507 1.00 47.25 226 GLY A CA 1
ATOM 1782 C C . GLY A 1 226 ? 19.474 3.147 -1.674 1.00 47.25 226 GLY A C 1
ATOM 1783 O O . GLY A 1 226 ? 18.269 3.008 -1.880 1.00 47.25 226 GLY A O 1
ATOM 1784 N N . GLY A 1 227 ? 20.260 3.920 -2.445 1.00 55.22 227 GLY A N 1
ATOM 1785 C CA . GLY A 1 227 ? 19.835 4.408 -3.770 1.00 55.22 227 GLY A CA 1
ATOM 1786 C C . GLY A 1 227 ? 19.200 3.265 -4.578 1.00 55.22 227 GLY A C 1
ATOM 1787 O O . GLY A 1 227 ? 19.417 2.113 -4.206 1.00 55.22 227 GLY A O 1
ATOM 1788 N N . PRO A 1 228 ? 18.410 3.510 -5.641 1.00 61.09 228 PRO A N 1
ATOM 1789 C CA . PRO A 1 228 ? 17.477 2.532 -6.221 1.00 61.09 228 PRO A CA 1
ATOM 1790 C C . PRO A 1 228 ? 18.196 1.409 -6.998 1.00 61.09 228 PRO A C 1
ATOM 1792 O O . PRO A 1 228 ? 18.075 1.240 -8.206 1.00 61.09 228 PRO A O 1
ATOM 1795 N N . CYS A 1 229 ? 18.952 0.617 -6.249 1.00 67.88 229 CYS A N 1
ATOM 1796 C CA . CYS A 1 229 ? 19.675 -0.590 -6.595 1.00 67.88 229 CYS A CA 1
ATOM 1797 C C . CYS A 1 229 ? 18.747 -1.803 -6.526 1.00 67.88 229 CYS A C 1
ATOM 1799 O O . CYS A 1 229 ? 19.128 -2.890 -6.952 1.00 67.88 229 CYS A O 1
ATOM 1801 N N . LEU A 1 230 ? 17.533 -1.619 -6.002 1.00 77.06 230 LEU A N 1
ATOM 1802 C CA . LEU A 1 230 ? 16.460 -2.595 -6.053 1.00 77.06 230 LEU A CA 1
ATOM 1803 C C . LEU A 1 230 ? 15.482 -2.231 -7.171 1.00 77.06 230 LEU A C 1
ATOM 1805 O O . LEU A 1 230 ? 15.235 -1.044 -7.393 1.00 77.06 230 LEU A O 1
ATOM 1809 N N . PRO A 1 231 ? 14.945 -3.224 -7.898 1.00 84.25 231 PRO A N 1
ATOM 1810 C CA . PRO A 1 231 ? 13.888 -2.977 -8.864 1.00 84.25 231 PRO A CA 1
ATOM 1811 C C . PRO A 1 231 ? 12.679 -2.352 -8.166 1.00 84.25 231 PRO A C 1
ATOM 1813 O O . PRO A 1 231 ? 12.370 -2.673 -7.020 1.00 84.25 231 PRO A O 1
ATOM 1816 N N . TRP A 1 232 ? 11.989 -1.474 -8.884 1.00 87.81 232 TRP A N 1
ATOM 1817 C CA . TRP A 1 232 ? 10.780 -0.820 -8.400 1.00 87.81 232 TRP A CA 1
ATOM 1818 C C . TRP A 1 232 ? 9.576 -1.364 -9.148 1.00 87.81 232 TRP A C 1
ATOM 1820 O O . TRP A 1 232 ? 9.623 -1.560 -10.357 1.00 87.81 232 TRP A O 1
ATOM 1830 N N . ALA A 1 233 ? 8.467 -1.556 -8.458 1.00 91.12 233 ALA A N 1
ATOM 1831 C CA . ALA A 1 233 ? 7.173 -1.837 -9.041 1.00 91.12 233 ALA A CA 1
ATOM 1832 C C . ALA A 1 233 ? 6.295 -0.588 -8.945 1.00 91.12 233 ALA A C 1
ATOM 1834 O O . ALA A 1 233 ? 6.029 -0.070 -7.862 1.00 91.12 233 ALA A O 1
ATOM 1835 N N . VAL A 1 234 ? 5.817 -0.124 -10.096 1.00 92.12 234 VAL A N 1
ATOM 1836 C CA . VAL A 1 234 ? 4.763 0.883 -10.198 1.00 92.12 234 VAL A CA 1
ATOM 1837 C C . VAL A 1 234 ? 3.437 0.152 -10.294 1.00 92.12 234 VAL A C 1
ATOM 1839 O O . VAL A 1 234 ? 3.168 -0.548 -11.276 1.00 92.12 234 VAL A O 1
ATOM 1842 N N . VAL A 1 235 ? 2.606 0.309 -9.271 1.00 94.06 235 VAL A N 1
ATOM 1843 C CA . VAL A 1 235 ? 1.329 -0.392 -9.147 1.00 94.06 235 VAL A CA 1
ATOM 1844 C C . VAL A 1 235 ? 0.201 0.613 -9.254 1.00 94.06 235 VAL A C 1
ATOM 1846 O O . VAL A 1 235 ? 0.093 1.522 -8.436 1.00 94.06 235 VAL A O 1
ATOM 1849 N N . LYS A 1 236 ? -0.649 0.443 -10.266 1.00 95.06 236 LYS A N 1
ATOM 1850 C CA . LYS A 1 236 ? -1.829 1.282 -10.485 1.00 95.06 236 LYS A CA 1
ATOM 1851 C C . LYS A 1 236 ? -3.066 0.575 -9.971 1.00 95.06 236 LYS A C 1
ATOM 1853 O O . LYS A 1 236 ? -3.390 -0.526 -10.425 1.00 95.06 236 LYS A O 1
ATOM 1858 N N . PHE A 1 237 ? -3.782 1.241 -9.082 1.00 96.56 237 PHE A N 1
ATOM 1859 C CA . PHE A 1 237 ? -5.014 0.758 -8.488 1.00 96.56 237 PHE A CA 1
ATOM 1860 C C . PHE A 1 237 ? -6.231 1.470 -9.078 1.00 96.56 237 PHE A C 1
ATOM 1862 O O . PHE A 1 237 ? -6.150 2.549 -9.666 1.00 96.56 237 PHE A O 1
ATOM 1869 N N . ARG A 1 238 ? -7.394 0.846 -8.919 1.00 96.69 238 ARG A N 1
ATOM 1870 C CA . ARG A 1 238 ? -8.699 1.476 -9.123 1.00 96.69 238 ARG A CA 1
ATOM 1871 C C . ARG A 1 238 ? -9.636 1.024 -8.018 1.00 96.69 238 ARG A C 1
ATOM 1873 O O . ARG A 1 238 ? -9.598 -0.138 -7.629 1.00 96.69 238 ARG A O 1
ATOM 1880 N N . ARG A 1 239 ? -10.480 1.929 -7.523 1.00 97.44 239 ARG A N 1
ATOM 1881 C CA . ARG A 1 239 ? -11.489 1.586 -6.518 1.00 97.44 239 ARG A CA 1
ATOM 1882 C C . ARG A 1 239 ? -12.436 0.520 -7.068 1.00 97.44 239 ARG A C 1
ATOM 1884 O O . ARG A 1 239 ? -12.994 0.683 -8.154 1.00 97.44 239 ARG A O 1
ATOM 1891 N N . ASP A 1 240 ? -12.588 -0.565 -6.321 1.00 97.12 240 ASP A N 1
ATOM 1892 C CA . ASP A 1 240 ? -13.431 -1.703 -6.668 1.00 97.12 240 ASP A CA 1
ATOM 1893 C C . ASP A 1 240 ? -14.711 -1.659 -5.828 1.00 97.12 240 ASP A C 1
ATOM 1895 O O . ASP A 1 240 ? -14.812 -2.244 -4.747 1.00 97.12 240 ASP A O 1
ATOM 1899 N N . GLU A 1 241 ? -15.708 -0.941 -6.347 1.00 97.44 241 GLU A N 1
ATOM 1900 C CA . GLU A 1 241 ? -17.022 -0.803 -5.711 1.00 97.44 241 GLU A CA 1
ATOM 1901 C C . GLU A 1 241 ? -17.742 -2.149 -5.559 1.00 97.44 241 GLU A C 1
ATOM 1903 O O . GLU A 1 241 ? -18.523 -2.342 -4.626 1.00 97.44 241 GLU A O 1
ATOM 1908 N N . ALA A 1 242 ? -17.477 -3.109 -6.452 1.00 96.25 242 ALA A N 1
ATOM 1909 C CA . ALA A 1 242 ? -18.090 -4.427 -6.383 1.00 96.25 242 ALA A CA 1
ATOM 1910 C C . ALA A 1 242 ? -17.511 -5.229 -5.212 1.00 96.25 242 ALA A C 1
ATOM 1912 O O . ALA A 1 242 ? -18.272 -5.793 -4.420 1.00 96.25 242 ALA A O 1
ATOM 1913 N N . ALA A 1 243 ? -16.185 -5.234 -5.049 1.00 95.94 243 ALA A N 1
ATOM 1914 C CA . ALA A 1 243 ? -15.544 -5.837 -3.887 1.00 95.94 243 ALA A CA 1
ATOM 1915 C C . ALA A 1 243 ? -15.916 -5.104 -2.595 1.00 95.94 243 ALA A C 1
ATOM 1917 O O . ALA A 1 243 ? -16.214 -5.767 -1.601 1.00 95.94 243 ALA A O 1
ATOM 1918 N N . GLN A 1 244 ? -15.951 -3.767 -2.604 1.00 96.94 244 GLN A N 1
ATOM 1919 C CA . GLN A 1 244 ? -16.364 -2.963 -1.452 1.00 96.94 244 GLN A CA 1
ATOM 1920 C C . GLN A 1 244 ? -17.796 -3.300 -1.026 1.00 96.94 244 GLN A C 1
ATOM 1922 O O . GLN A 1 244 ? -18.039 -3.556 0.148 1.00 96.94 244 GLN A O 1
ATOM 1927 N N . LYS A 1 245 ? -18.741 -3.386 -1.969 1.00 96.75 245 LYS A N 1
ATOM 1928 C CA . LYS A 1 245 ? -20.129 -3.773 -1.683 1.00 96.75 245 LYS A CA 1
ATOM 1929 C C . LYS A 1 245 ? -20.245 -5.216 -1.189 1.00 96.75 245 LYS A C 1
ATOM 1931 O O . LYS A 1 245 ? -21.053 -5.494 -0.309 1.00 96.75 245 LYS A O 1
ATOM 1936 N N . LYS A 1 246 ? -19.466 -6.137 -1.761 1.00 95.81 246 LYS A N 1
ATOM 1937 C CA . LYS A 1 246 ? -19.518 -7.570 -1.433 1.00 95.81 246 LYS A CA 1
ATOM 1938 C C . LYS A 1 246 ? -18.921 -7.886 -0.064 1.00 95.81 246 LYS A C 1
ATOM 1940 O O . LYS A 1 246 ? -19.463 -8.713 0.660 1.00 95.81 246 LYS A O 1
ATOM 1945 N N . HIS A 1 247 ? -17.781 -7.286 0.254 1.00 94.56 247 HIS A N 1
ATOM 1946 C CA . HIS A 1 247 ? -17.002 -7.628 1.441 1.00 94.56 247 HIS A CA 1
ATOM 1947 C C . HIS A 1 247 ? -17.136 -6.601 2.567 1.00 94.56 247 HIS A C 1
ATOM 1949 O O . HIS A 1 247 ? -16.859 -6.938 3.713 1.00 94.56 247 HIS A O 1
ATOM 1955 N N . GLY A 1 248 ? -17.551 -5.373 2.254 1.00 94.88 248 GLY A N 1
ATOM 1956 C CA . GLY A 1 248 ? -17.651 -4.284 3.216 1.00 94.88 248 GLY A CA 1
ATOM 1957 C C . GLY A 1 248 ? -16.310 -3.915 3.850 1.00 94.88 248 GLY A C 1
ATOM 1958 O O . GLY A 1 248 ? -15.227 -4.271 3.359 1.00 94.88 248 GLY A O 1
ATOM 1959 N N . ASN A 1 249 ? -16.417 -3.195 4.966 1.00 95.31 249 ASN A N 1
ATOM 1960 C CA . ASN A 1 249 ? -15.284 -2.866 5.817 1.00 95.31 249 ASN A CA 1
ATOM 1961 C C . ASN A 1 249 ? -14.779 -4.137 6.520 1.00 95.31 249 ASN A C 1
ATOM 1963 O O . ASN A 1 249 ? -15.595 -4.969 6.930 1.00 95.31 249 ASN A O 1
ATOM 1967 N N . PRO A 1 250 ? -13.454 -4.303 6.661 1.00 94.69 250 PRO A N 1
ATOM 1968 C CA . PRO A 1 250 ? -12.894 -5.414 7.414 1.00 94.69 250 PRO A CA 1
ATOM 1969 C C . PRO A 1 250 ? -13.397 -5.351 8.860 1.00 94.69 250 PRO A C 1
ATOM 1971 O O . PRO A 1 250 ? -13.393 -4.295 9.495 1.00 94.69 250 PRO A O 1
ATOM 1974 N N . LYS A 1 251 ? -13.865 -6.492 9.369 1.00 94.88 251 LYS A N 1
ATOM 1975 C CA . LYS A 1 251 ? -14.321 -6.639 10.755 1.00 94.88 251 LYS A CA 1
ATOM 1976 C C . LYS A 1 251 ? -13.114 -6.901 11.648 1.00 94.88 251 LYS A C 1
ATOM 1978 O O . LYS A 1 251 ? -12.961 -7.998 12.169 1.00 94.88 251 LYS A O 1
ATOM 1983 N N . VAL A 1 252 ? -12.231 -5.914 11.724 1.00 93.75 252 VAL A N 1
ATOM 1984 C CA . VAL A 1 252 ? -11.062 -5.965 12.597 1.00 93.75 252 VAL A CA 1
ATOM 1985 C C . VAL A 1 252 ? -11.563 -5.877 14.036 1.00 93.75 252 VAL A C 1
ATOM 1987 O O . VAL A 1 252 ? -12.252 -4.918 14.393 1.00 93.75 252 VAL A O 1
ATOM 1990 N N . GLU A 1 253 ? -11.297 -6.918 14.816 1.00 93.00 253 GLU A N 1
ATOM 1991 C CA . GLU A 1 253 ? -11.612 -6.939 16.239 1.00 93.00 253 GLU A CA 1
ATOM 1992 C C . GLU A 1 253 ? -10.664 -5.983 16.954 1.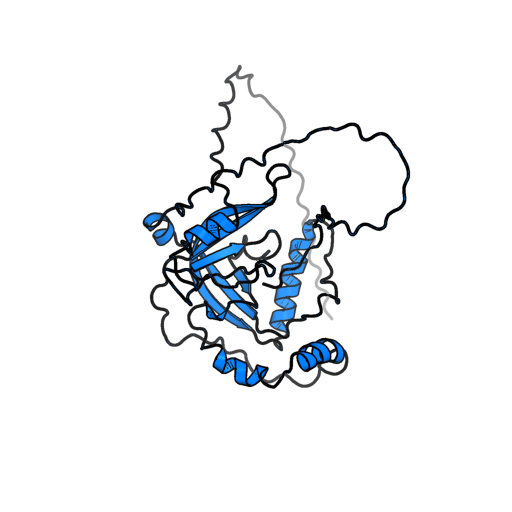00 93.00 253 GLU A C 1
ATOM 1994 O O . GLU A 1 253 ? -9.450 -6.053 16.757 1.00 93.00 253 GLU A O 1
ATOM 1999 N N . LYS A 1 254 ? -11.230 -5.062 17.739 1.00 91.88 254 LYS A N 1
ATOM 2000 C CA . LYS A 1 254 ? -10.411 -4.179 18.558 1.00 91.88 254 LYS A CA 1
ATOM 2001 C C . LYS A 1 254 ? -9.762 -5.004 19.649 1.00 91.88 254 LYS A C 1
ATOM 2003 O O . LYS A 1 254 ? -10.472 -5.727 20.352 1.00 91.88 254 LYS A O 1
ATOM 2008 N N . GLN A 1 255 ? -8.448 -4.891 19.797 1.00 84.81 255 GLN A N 1
ATOM 2009 C CA . GLN A 1 255 ? -7.824 -5.463 20.981 1.00 84.81 255 GLN A CA 1
ATOM 2010 C C . GLN A 1 255 ? -8.351 -4.698 22.201 1.00 84.81 255 GLN A C 1
ATOM 2012 O O . GLN A 1 255 ? -8.572 -3.489 22.098 1.00 84.81 255 GLN A O 1
ATOM 2017 N N . PRO A 1 256 ? -8.642 -5.380 23.325 1.00 85.25 256 PRO A N 1
ATOM 2018 C CA . PRO A 1 256 ? -8.987 -4.671 24.545 1.00 85.25 256 PRO A CA 1
ATOM 2019 C C . PRO A 1 256 ? -7.850 -3.694 24.809 1.00 85.25 256 PRO A C 1
ATOM 2021 O O . PRO A 1 256 ? -6.694 -4.124 24.832 1.00 85.25 256 PRO A O 1
ATOM 2024 N N . ASP A 1 257 ? -8.180 -2.404 24.928 1.00 80.19 257 ASP A N 1
ATOM 2025 C CA . ASP A 1 257 ? -7.206 -1.381 25.284 1.00 80.19 257 ASP A CA 1
ATOM 2026 C C . ASP A 1 257 ? -6.476 -1.935 26.500 1.00 80.19 257 ASP A C 1
ATOM 2028 O O . ASP A 1 257 ? -7.103 -2.184 27.533 1.00 80.19 257 ASP A O 1
ATOM 2032 N N . SER A 1 258 ? -5.193 -2.272 26.337 1.00 71.62 258 SER A N 1
ATOM 2033 C CA . SER A 1 258 ? -4.388 -2.738 27.451 1.00 71.62 258 SER A CA 1
ATOM 2034 C C . SER A 1 258 ? -4.369 -1.553 28.387 1.00 71.62 258 SER A C 1
ATOM 2036 O O . SER A 1 258 ? -3.662 -0.584 28.102 1.00 71.62 258 SER A O 1
ATOM 2038 N N . GLU A 1 259 ? -5.245 -1.573 29.393 1.00 71.75 259 GLU A N 1
ATOM 2039 C CA . GLU A 1 259 ? -5.336 -0.548 30.412 1.00 71.75 259 GLU A CA 1
ATOM 2040 C C . GLU A 1 259 ? -3.919 -0.440 30.945 1.00 71.75 259 GLU A C 1
ATOM 2042 O O . GLU A 1 259 ? -3.420 -1.336 31.624 1.00 71.75 259 GLU A O 1
ATOM 2047 N N . SER A 1 260 ? -3.211 0.581 30.461 1.00 63.66 260 SER A N 1
ATOM 2048 C CA . SER A 1 260 ? -1.856 0.898 30.858 1.00 63.66 260 SER A CA 1
ATOM 2049 C C . SER A 1 260 ? -2.028 1.262 32.309 1.00 63.66 260 SER A C 1
ATOM 2051 O O . SER A 1 260 ? -2.413 2.397 32.591 1.00 63.66 260 SER A O 1
ATOM 2053 N N . ASP A 1 261 ? -1.876 0.258 33.170 1.00 58.38 261 ASP A N 1
ATOM 2054 C CA . ASP A 1 261 ? -2.186 0.318 34.582 1.00 58.38 261 ASP A CA 1
ATOM 2055 C C . ASP A 1 261 ? -1.377 1.486 35.123 1.00 58.38 261 ASP A C 1
ATOM 2057 O O . ASP A 1 261 ? -0.149 1.444 35.222 1.00 58.38 261 ASP A O 1
ATOM 2061 N N . GLY A 1 262 ? -2.067 2.614 35.264 1.00 58.94 262 GLY A N 1
ATOM 2062 C CA . GLY A 1 262 ? -1.487 3.928 35.461 1.00 58.94 262 GLY A CA 1
ATOM 2063 C C . GLY A 1 262 ? -1.075 4.067 36.907 1.00 58.94 262 GLY A C 1
ATOM 2064 O O . GLY A 1 262 ? -1.483 5.016 37.571 1.00 58.94 262 GLY A O 1
ATOM 2065 N N . THR A 1 263 ? -0.283 3.119 37.404 1.00 57.44 263 THR A N 1
ATOM 2066 C CA . THR A 1 263 ? 0.405 3.176 38.687 1.00 57.44 263 THR A CA 1
ATOM 2067 C C . THR A 1 263 ? 1.559 4.167 38.556 1.00 57.44 263 THR A C 1
ATOM 2069 O O . THR A 1 263 ? 2.740 3.856 38.663 1.00 57.44 263 THR A O 1
ATOM 2072 N N . GLY A 1 264 ? 1.190 5.421 38.295 1.00 55.31 264 GLY A N 1
ATOM 2073 C CA . GLY A 1 264 ? 1.976 6.573 38.677 1.00 55.31 264 GLY A CA 1
ATOM 2074 C C . GLY A 1 264 ? 1.899 6.699 40.191 1.00 55.31 264 GLY A C 1
ATOM 2075 O O . GLY A 1 264 ? 1.175 7.544 40.708 1.00 55.31 264 GLY A O 1
ATOM 2076 N N . GLU A 1 265 ? 2.648 5.855 40.898 1.00 56.75 265 GLU A N 1
ATOM 2077 C CA . GLU A 1 265 ? 3.149 6.237 42.210 1.00 56.75 265 GLU A CA 1
ATOM 2078 C C . GLU A 1 265 ? 4.138 7.383 41.977 1.00 56.75 265 GLU A C 1
ATOM 2080 O O . GLU A 1 265 ? 5.307 7.206 41.638 1.00 56.75 265 GLU A O 1
ATOM 2085 N N . THR A 1 266 ? 3.620 8.604 42.087 1.00 61.00 266 THR A N 1
ATOM 2086 C CA . THR A 1 266 ? 4.406 9.791 42.403 1.00 61.00 266 THR A CA 1
ATOM 2087 C C . THR A 1 266 ? 5.014 9.595 43.789 1.00 61.00 266 THR A C 1
ATOM 2089 O O . THR A 1 266 ? 4.461 10.067 44.779 1.00 61.00 266 THR A O 1
ATOM 2092 N N . GLU A 1 267 ? 6.128 8.874 43.874 1.00 62.69 267 GLU A N 1
ATOM 2093 C CA . GLU A 1 267 ? 6.996 8.949 45.043 1.00 62.69 267 GLU A CA 1
ATOM 2094 C C . GLU A 1 267 ? 7.993 10.097 44.854 1.00 62.69 267 GLU A C 1
ATOM 2096 O O . GLU A 1 267 ? 8.868 10.075 43.985 1.00 62.69 267 GLU A O 1
ATOM 2101 N N . ASP A 1 268 ? 7.814 11.119 45.693 1.00 64.12 268 ASP A N 1
ATOM 2102 C CA . ASP A 1 268 ? 8.781 12.160 46.032 1.00 64.12 268 ASP A CA 1
ATOM 2103 C C . ASP A 1 268 ? 10.138 11.518 46.379 1.00 64.12 268 ASP A C 1
ATOM 2105 O O . ASP A 1 268 ? 10.399 11.118 47.516 1.00 64.12 268 ASP A O 1
ATOM 2109 N N . SER A 1 269 ? 11.030 11.397 45.395 1.00 57.62 269 SER A N 1
ATOM 2110 C CA . SER A 1 269 ? 12.398 10.943 45.633 1.00 57.62 269 SER A CA 1
ATOM 2111 C C . SER A 1 269 ? 13.275 12.140 45.981 1.00 57.62 269 SER A C 1
ATOM 2113 O O . SER A 1 269 ? 13.717 12.908 45.125 1.00 57.62 269 SER A O 1
ATOM 2115 N N . VAL A 1 270 ? 13.488 12.281 47.287 1.00 59.34 270 VAL A N 1
ATOM 2116 C CA . VAL A 1 270 ? 14.437 13.185 47.930 1.00 59.34 270 VAL A CA 1
ATOM 2117 C C . VAL A 1 270 ? 15.847 12.954 47.383 1.00 59.34 270 VAL A C 1
ATOM 2119 O O . VAL A 1 270 ? 16.380 11.845 47.371 1.00 59.34 270 VAL A O 1
ATOM 2122 N N . GLU A 1 271 ? 16.456 14.055 46.965 1.00 58.97 271 GLU A N 1
ATOM 2123 C CA . GLU A 1 271 ? 17.837 14.206 46.527 1.00 58.97 271 GLU A CA 1
ATOM 2124 C C . GLU A 1 271 ? 18.829 13.614 47.549 1.00 58.97 271 GLU A C 1
ATOM 2126 O O . GLU A 1 271 ? 19.094 14.192 48.600 1.00 58.97 271 GLU A O 1
ATOM 2131 N N . THR A 1 272 ? 19.418 12.456 47.241 1.00 51.00 272 THR A N 1
ATOM 2132 C CA . THR A 1 272 ? 20.688 12.027 47.847 1.00 51.00 272 THR A CA 1
ATOM 2133 C C . THR A 1 272 ? 21.597 11.445 46.774 1.00 51.00 272 THR A C 1
ATOM 2135 O O . THR A 1 272 ? 21.316 10.425 46.148 1.00 51.00 272 THR A O 1
ATOM 2138 N N . GLY A 1 273 ? 22.697 12.155 46.525 1.00 51.78 273 GLY A N 1
ATOM 2139 C CA . GLY A 1 273 ? 23.684 11.802 45.520 1.00 51.78 273 GLY A CA 1
ATOM 2140 C C . GLY A 1 273 ? 24.473 10.555 45.897 1.00 51.78 273 GLY A C 1
ATOM 2141 O O . GLY A 1 273 ? 25.218 10.564 46.871 1.00 51.78 273 GLY A O 1
ATOM 2142 N N . ILE A 1 274 ? 24.377 9.523 45.062 1.00 40.19 274 ILE A N 1
ATOM 2143 C CA . ILE A 1 274 ? 25.415 8.505 44.889 1.00 40.19 274 ILE A CA 1
ATOM 2144 C C . ILE A 1 274 ? 25.490 8.200 43.391 1.00 40.19 274 ILE A C 1
ATOM 2146 O O . ILE A 1 274 ? 24.539 7.712 42.784 1.00 40.19 274 ILE A O 1
ATOM 2150 N N . ALA A 1 275 ? 26.632 8.525 42.786 1.00 45.78 275 ALA A N 1
ATOM 2151 C CA . ALA A 1 275 ? 26.938 8.196 41.404 1.00 45.78 275 ALA A CA 1
ATOM 2152 C C . ALA A 1 275 ? 27.160 6.682 41.275 1.00 45.78 275 ALA A C 1
ATOM 2154 O O . ALA A 1 275 ? 28.184 6.160 41.713 1.00 45.78 275 ALA A O 1
ATOM 2155 N N . VAL A 1 276 ? 26.207 5.987 40.656 1.00 38.78 276 VAL A N 1
ATOM 2156 C CA . VAL A 1 276 ? 26.395 4.624 40.151 1.00 38.78 276 VAL A CA 1
ATOM 2157 C C . VAL A 1 276 ? 25.898 4.580 38.714 1.00 38.78 276 VAL A C 1
ATOM 2159 O O . VAL A 1 276 ? 24.737 4.852 38.417 1.00 38.78 276 VAL A O 1
ATOM 2162 N N . SER A 1 277 ? 26.823 4.259 37.819 1.00 40.16 277 SER A N 1
ATOM 2163 C CA . SER A 1 277 ? 26.645 4.092 36.382 1.00 40.16 277 SER A CA 1
ATOM 2164 C C . SER A 1 277 ? 25.715 2.905 36.103 1.00 40.16 277 SER A C 1
ATOM 2166 O O . SER A 1 277 ? 26.160 1.770 35.963 1.00 40.16 277 SER A O 1
ATOM 2168 N N . GLY A 1 278 ? 24.408 3.166 36.071 1.00 31.66 278 GLY A N 1
ATOM 2169 C CA . GLY A 1 278 ? 23.365 2.197 35.743 1.00 31.66 278 GLY A CA 1
ATOM 2170 C C . GLY A 1 278 ? 22.803 2.451 34.349 1.00 31.66 278 GLY A C 1
ATOM 2171 O O . GLY A 1 278 ? 22.194 3.489 34.098 1.00 31.66 278 GLY A O 1
ATOM 2172 N N . LEU A 1 279 ? 23.024 1.486 33.457 1.00 39.91 279 LEU A N 1
ATOM 2173 C CA . LEU A 1 279 ? 22.511 1.403 32.092 1.00 39.91 279 LEU A CA 1
ATOM 2174 C C . LEU A 1 279 ? 20.974 1.545 32.093 1.00 39.91 279 LEU A C 1
ATOM 2176 O O . LEU A 1 279 ? 20.249 0.603 32.405 1.00 39.91 279 LEU A O 1
ATOM 2180 N N . ARG A 1 280 ? 20.468 2.738 31.772 1.00 32.53 280 ARG A N 1
ATOM 2181 C CA . ARG A 1 280 ? 19.038 2.979 31.554 1.00 32.53 280 ARG A CA 1
ATOM 2182 C C . ARG A 1 280 ? 18.723 2.770 30.077 1.00 32.53 280 ARG A C 1
ATOM 2184 O O . ARG A 1 280 ? 19.241 3.487 29.224 1.00 32.53 280 ARG A O 1
ATOM 2191 N N . HIS A 1 281 ? 17.852 1.806 29.792 1.00 34.19 281 HIS A N 1
ATOM 2192 C CA . HIS A 1 281 ? 17.156 1.711 28.514 1.00 34.19 281 HIS A CA 1
ATOM 2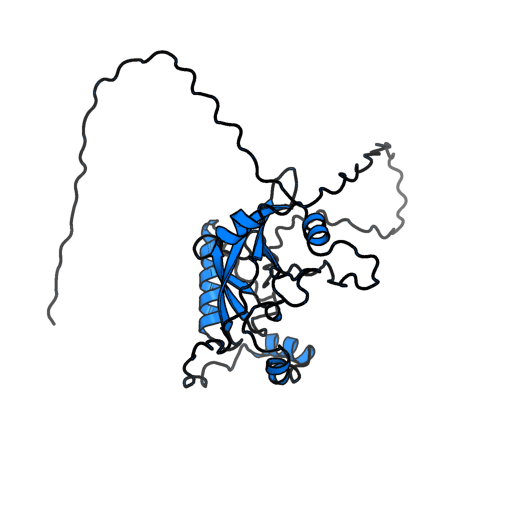193 C C . HIS A 1 281 ? 16.251 2.939 28.367 1.00 34.19 281 HIS A C 1
ATOM 2195 O O . HIS A 1 281 ? 15.175 3.015 28.956 1.00 34.19 281 HIS A O 1
ATOM 2201 N N . GLY A 1 282 ? 16.729 3.929 27.617 1.00 29.98 282 GLY A N 1
ATOM 2202 C CA . GLY A 1 282 ? 15.925 5.063 27.192 1.00 29.98 282 GLY A CA 1
ATOM 2203 C C . GLY A 1 282 ? 14.872 4.595 26.197 1.00 29.98 282 GLY A C 1
ATOM 2204 O O . GLY A 1 282 ? 15.194 4.267 25.057 1.00 29.98 282 GLY A O 1
ATOM 2205 N N . LEU A 1 283 ? 13.611 4.588 26.626 1.00 35.25 283 LEU A N 1
ATOM 2206 C CA . LEU A 1 283 ? 12.479 4.713 25.718 1.00 35.25 283 LEU A CA 1
ATOM 2207 C C . LEU A 1 283 ? 12.647 6.042 24.981 1.00 35.25 283 LEU A C 1
ATOM 2209 O O . LEU A 1 283 ? 12.551 7.123 25.564 1.00 35.25 283 LEU A O 1
ATOM 2213 N N . LEU A 1 284 ? 12.981 5.936 23.699 1.00 32.16 284 LEU A N 1
ATOM 2214 C CA . LEU A 1 284 ? 13.102 7.052 22.780 1.00 32.16 284 LEU A CA 1
ATOM 2215 C C . LEU A 1 284 ? 11.718 7.683 22.588 1.00 32.16 284 LEU A C 1
ATOM 2217 O O . LEU A 1 284 ? 11.025 7.410 21.617 1.00 32.16 284 LEU A O 1
ATOM 2221 N N . SER A 1 285 ? 11.366 8.624 23.464 1.00 34.97 285 SER A N 1
ATOM 2222 C CA . SER A 1 285 ? 10.547 9.789 23.106 1.00 34.97 285 SER A CA 1
ATOM 2223 C C . SER A 1 285 ? 11.388 10.719 22.215 1.00 34.97 285 SER A C 1
ATOM 2225 O O . SER A 1 285 ? 11.621 11.891 22.513 1.00 34.97 285 SER A O 1
ATOM 2227 N N . GLY A 1 286 ? 11.925 10.162 21.130 1.00 30.91 286 GLY A N 1
ATOM 2228 C CA . GLY A 1 286 ? 12.471 10.930 20.033 1.00 30.91 286 GLY A CA 1
ATOM 2229 C C . GLY A 1 286 ? 11.287 11.433 19.234 1.00 30.91 286 GLY A C 1
ATOM 2230 O O . GLY A 1 286 ? 10.470 10.640 18.777 1.00 30.91 286 GLY A O 1
ATOM 2231 N N . SER A 1 287 ? 11.186 12.749 19.083 1.00 34.91 287 SER A N 1
ATOM 2232 C CA . SER A 1 287 ? 10.383 13.362 18.033 1.00 34.91 287 SER A CA 1
ATOM 2233 C C . SER A 1 287 ? 10.749 12.685 16.709 1.00 34.91 287 SER A C 1
ATOM 2235 O O . SER A 1 287 ? 11.787 12.979 16.117 1.00 34.91 287 SER A O 1
ATOM 2237 N N . LEU A 1 288 ? 9.926 11.723 16.284 1.00 33.97 288 LEU A N 1
ATOM 2238 C CA . LEU A 1 288 ? 10.000 11.013 15.009 1.00 33.97 288 LEU A CA 1
ATOM 2239 C C . LEU A 1 288 ? 9.568 11.967 13.884 1.00 33.97 288 LEU A C 1
ATOM 2241 O O . LEU A 1 288 ? 8.648 11.707 13.124 1.00 33.97 288 LEU A O 1
ATOM 2245 N N . ASN A 1 289 ? 10.265 13.096 13.777 1.00 31.47 289 ASN A N 1
ATOM 2246 C CA . ASN A 1 289 ? 10.415 13.828 12.527 1.00 31.47 289 ASN A CA 1
ATOM 2247 C C . ASN A 1 289 ? 11.604 13.279 11.724 1.00 31.47 289 ASN A C 1
ATOM 2249 O O . ASN A 1 289 ? 12.033 13.906 10.755 1.00 31.47 289 ASN A O 1
ATOM 2253 N N . SER A 1 290 ? 12.124 12.096 12.077 1.00 29.28 290 SER A N 1
ATOM 2254 C CA . SER A 1 290 ? 12.768 11.240 11.091 1.00 29.28 290 SER A CA 1
ATOM 2255 C C . SER A 1 290 ? 11.697 10.896 10.069 1.00 29.28 290 SER A C 1
ATOM 2257 O O . SER A 1 290 ? 10.930 9.951 10.240 1.00 29.28 290 SER A O 1
ATOM 2259 N N . LYS A 1 291 ? 11.644 11.696 9.001 1.00 37.06 291 LYS A N 1
ATOM 2260 C CA . LYS A 1 291 ? 11.147 11.265 7.702 1.00 37.06 291 LYS A CA 1
ATOM 2261 C C . LYS A 1 291 ? 12.029 10.092 7.294 1.00 37.06 291 LYS A C 1
ATOM 2263 O O . LYS A 1 291 ? 12.944 10.240 6.494 1.00 37.06 291 LYS A O 1
ATOM 2268 N N . VAL A 1 292 ? 11.795 8.931 7.900 1.00 33.31 292 VAL A N 1
ATOM 2269 C CA . VAL A 1 292 ? 12.164 7.668 7.296 1.00 33.31 292 VAL A CA 1
ATOM 2270 C C . VAL A 1 292 ? 11.318 7.671 6.043 1.00 33.31 292 VAL A C 1
ATOM 2272 O O . VAL A 1 292 ? 10.123 7.375 6.074 1.00 33.31 292 VAL A O 1
ATOM 2275 N N . ILE A 1 293 ? 11.925 8.146 4.958 1.00 41.09 293 ILE A N 1
ATOM 2276 C CA . ILE A 1 293 ? 11.481 7.858 3.613 1.00 41.09 293 ILE A CA 1
ATOM 2277 C C . ILE A 1 293 ? 11.575 6.346 3.571 1.00 41.09 293 ILE A C 1
ATOM 2279 O O . ILE A 1 293 ? 12.630 5.767 3.330 1.00 41.09 293 ILE A O 1
ATOM 2283 N N . CYS A 1 294 ? 10.477 5.704 3.958 1.00 36.88 294 CYS A N 1
ATOM 2284 C CA . CYS A 1 294 ? 10.275 4.308 3.696 1.00 36.88 294 CYS A CA 1
ATOM 2285 C C . CYS A 1 294 ? 10.211 4.278 2.179 1.00 36.88 294 CYS A C 1
ATOM 2287 O O . CYS A 1 294 ? 9.174 4.571 1.585 1.00 36.88 294 CYS A O 1
ATOM 2289 N N . LEU A 1 295 ? 11.366 4.051 1.557 1.00 39.84 295 LEU A N 1
ATOM 2290 C CA . LEU A 1 295 ? 11.449 3.525 0.211 1.00 39.84 295 LEU A CA 1
ATOM 2291 C C . LEU A 1 295 ? 10.854 2.123 0.345 1.00 39.84 295 LEU A C 1
ATOM 2293 O O . LEU A 1 295 ? 11.555 1.150 0.605 1.00 39.84 295 LEU A O 1
ATOM 2297 N N . ILE A 1 296 ? 9.521 2.084 0.375 1.00 41.75 296 ILE A N 1
ATOM 2298 C CA . ILE A 1 296 ? 8.727 0.863 0.371 1.00 41.75 296 ILE A CA 1
ATOM 2299 C C . ILE A 1 296 ? 8.987 0.155 -0.933 1.00 41.75 296 ILE A C 1
ATOM 2301 O O . ILE A 1 296 ? 9.325 0.830 -1.927 1.00 41.75 296 ILE A O 1
#